Protein AF-A0A8I6REC0-F1 (afdb_monomer)

Solvent-accessible surface area (backbone atoms only — not comparable to full-atom values): 16200 Å² total; per-residue (Å²): 133,82,87,70,76,59,55,18,32,31,29,40,34,46,49,40,92,83,69,48,71,70,54,52,49,64,66,48,52,80,50,39,63,71,75,48,76,50,63,56,62,37,90,90,73,82,37,58,73,30,39,36,38,41,30,33,76,45,48,63,34,37,49,55,42,29,75,69,44,37,68,33,74,49,88,91,27,58,24,44,39,42,78,29,72,70,78,71,76,74,91,70,88,80,74,73,95,79,80,78,64,91,63,62,82,82,72,79,83,81,78,97,71,94,67,100,64,80,49,74,63,62,55,52,53,58,60,72,64,54,58,52,36,34,39,38,33,35,24,51,57,94,44,76,68,47,55,34,32,31,40,25,36,37,86,81,28,44,69,63,21,48,40,52,50,41,26,29,56,29,79,82,80,51,42,39,56,73,16,31,48,47,34,18,30,62,85,42,32,41,30,28,38,13,56,72,64,50,71,73,86,42,39,46,31,86,84,41,66,51,39,67,69,84,56,52,90,47,70,37,76,39,55,35,33,28,30,44,39,60,89,56,87,49,39,35,36,39,29,29,31,36,25,64,28,61,45,61,90,44,48,80,74,37,37,43,28,33,32,53,78,42,37,68,70,41,51,54,58,56,39,72,34,28,26,94,87,16,57,42,82,48,59,34,31,28,71,38,48,24,69,66,129

Radius of gyration: 24.37 Å; Cα contacts (8 Å, |Δi|>4): 607; chains: 1; bounding box: 53×69×55 Å

Organism: Cimex lectularius (NCBI:txid79782)

Sequence (293 aa):
MSNTSSKRTIYVGGLAEEVDEKVLKSAFLAFGEILDIQVPLDYQTEKHRGFAFIEFEFSEDAAAAIDNMNDSELFGRTIRVNLAKPQKIKEGSSRPVWSEDSWLQEHAGETLEVNEKASKEDVEEKQKNRNPEVYFDISVGAKRVGRVIILLRKDIAPKTAENFRALCTHEKGYGYQNSIFHRIIPEFMAQGGDFTNHDGTGGKSIYGNKFEDENFQLTHNQAGVLSMANSGKNTNGSQFFLCFGPATWLNGKHVVFGQVIRGLEVLKLIEAVGTKSGKPTEKVTIINCGELT

Foldseek 3Di:
DDDPVQQFKKKKAFADQPDDPVNVCVVLVVLAAWDDKAFDADPVPRTTPRMIMTGGPDSVSLVVCQVPQAQDDDPNTGMHMDRDGPDPPPPPPDDPPPPPDPPCVPPVPDDPDDDPDPDPVNVVVVVVPAFWKKKFFKDWANRGDGMWIKTFQCVQQVQVSVQQQCQQACPVVHHAAFWFQQFAAAQFKTKTQARPPNNPPHFFTPVGRWAFQRDQPDAQAFFFFKWFDAPWGRGGGRMIITTRTRDRVCGPTIRTTMGTPDDNVVVVVVNVQHDNVRGGVTIMGRNHMHIDD

Nearest PDB structures (foldseek):
  5yzg-assembly1_1  TM=6.973E-01  e=1.171E-40  Homo sapiens
  4zsd-assembly1_A  TM=9.996E-01  e=4.404E-27  Homo sapiens
  7th1-assembly1_X  TM=9.986E-01  e=6.956E-27  Homo sapiens
  7pcj-assembly2_D  TM=9.972E-01  e=4.090E-26  Homo sapiens
  2x83-assembly2_D  TM=9.961E-01  e=2.903E-26  Macaca fascicularis

Secondary structure (DSSP, 8-state):
----GGGSEEEEE---TT--HHHHHHHHTTTS-EEEEE--B-TTTSSB-SEEEEEESSHHHHHHHHHHHTT-EETTEE-EEEEPPP------S---S----TTTTSS--S---------HHHHHHHHHTSPPEEEEEEEETTEEEEEEEEEE-TTT-HHHHHHHHHHHHTTTS--STT-B--EEETTTEEEE-B-SSSSSS---BTTBS-B------S---STTEEEE--SSTT-B-S-EEEESS--GGGTTTS-EEEEEEE-HHHHHHHHHT--TTS--SS-EEEEEEEEE-

pLDDT: mean 83.19, std 20.41, range [30.66, 98.81]

Structure (mmCIF, N/CA/C/O backbone):
data_AF-A0A8I6REC0-F1
#
_entry.id   AF-A0A8I6REC0-F1
#
loop_
_atom_site.group_PDB
_atom_site.id
_atom_site.type_symbol
_atom_site.label_atom_id
_atom_site.label_alt_id
_atom_site.label_comp_id
_atom_site.label_asym_id
_atom_site.label_entity_id
_atom_site.label_seq_id
_atom_site.pdbx_PDB_ins_code
_atom_site.Cartn_x
_atom_site.Cartn_y
_atom_site.Cartn_z
_atom_site.occupancy
_atom_site.B_iso_or_equiv
_atom_site.auth_seq_id
_atom_site.auth_comp_id
_atom_site.auth_asym_id
_atom_site.auth_atom_id
_atom_site.pdbx_PDB_model_num
ATOM 1 N N . MET A 1 1 ? -20.357 -6.534 -12.725 1.00 34.84 1 MET A N 1
ATOM 2 C CA . MET A 1 1 ? -20.569 -7.794 -13.469 1.00 34.84 1 MET A CA 1
ATOM 3 C C . MET A 1 1 ? -20.351 -8.929 -12.491 1.00 34.84 1 MET A C 1
ATOM 5 O O . MET A 1 1 ? -19.353 -8.928 -11.785 1.00 34.84 1 MET A O 1
ATOM 9 N N . SER A 1 2 ? -21.374 -9.759 -12.337 1.00 31.53 2 SER A N 1
ATOM 10 C CA . SER A 1 2 ? -21.561 -10.750 -11.277 1.00 31.53 2 SER A CA 1
ATOM 11 C C . SER A 1 2 ? -20.395 -11.727 -11.142 1.00 31.53 2 SER A C 1
ATOM 13 O O . SER A 1 2 ? -19.976 -12.339 -12.118 1.00 31.53 2 SER A O 1
ATOM 15 N N . ASN A 1 3 ? -19.941 -11.903 -9.903 1.00 42.88 3 ASN A N 1
ATOM 16 C CA . ASN A 1 3 ? -18.991 -12.917 -9.469 1.00 42.88 3 ASN A CA 1
ATOM 17 C C . ASN A 1 3 ? -19.587 -14.325 -9.689 1.00 42.88 3 ASN A C 1
ATOM 19 O O . ASN A 1 3 ? -20.283 -14.862 -8.830 1.00 42.88 3 ASN A O 1
ATOM 23 N N . THR A 1 4 ? -19.367 -14.904 -10.871 1.00 44.38 4 THR A N 1
ATOM 24 C CA . THR A 1 4 ? -19.798 -16.263 -11.253 1.00 44.38 4 THR A CA 1
ATOM 25 C C . THR A 1 4 ? -18.851 -17.360 -10.750 1.00 44.38 4 THR A C 1
ATOM 27 O O . THR A 1 4 ? -19.028 -18.525 -11.099 1.00 44.38 4 THR A O 1
ATOM 30 N N . SER A 1 5 ? -17.863 -17.017 -9.914 1.00 52.59 5 SER A N 1
ATOM 31 C CA . SER A 1 5 ? -16.804 -17.935 -9.470 1.00 52.59 5 SER A CA 1
ATOM 32 C C . SER A 1 5 ? -17.276 -19.032 -8.504 1.00 52.59 5 SER A C 1
ATOM 34 O O . SER A 1 5 ? -16.537 -19.970 -8.248 1.00 52.59 5 SER A O 1
ATOM 36 N N . SER A 1 6 ? -18.502 -18.952 -7.974 1.00 55.00 6 SER A N 1
ATOM 37 C CA . SER A 1 6 ? -19.003 -19.894 -6.956 1.00 55.00 6 SER A CA 1
ATOM 38 C C . SER A 1 6 ? -19.696 -21.147 -7.514 1.00 55.00 6 SER A C 1
ATOM 40 O O . SER A 1 6 ? -20.172 -21.956 -6.726 1.00 55.00 6 SER A O 1
ATOM 42 N N . LYS A 1 7 ? -19.825 -21.296 -8.842 1.00 63.78 7 LYS A N 1
ATOM 43 C CA . LYS A 1 7 ? -20.551 -22.422 -9.477 1.00 63.78 7 LYS A CA 1
ATOM 44 C C . LYS A 1 7 ? -19.669 -23.377 -10.294 1.00 63.78 7 LYS A C 1
ATOM 46 O O . LYS A 1 7 ? -20.205 -24.270 -10.933 1.00 63.78 7 LYS A O 1
ATOM 51 N N . ARG A 1 8 ? -18.349 -23.167 -10.322 1.00 78.38 8 ARG A N 1
ATOM 52 C CA . ARG A 1 8 ? -17.411 -23.940 -11.166 1.00 78.38 8 ARG A CA 1
ATOM 53 C C . ARG A 1 8 ? -16.573 -24.955 -10.395 1.00 78.38 8 ARG A C 1
ATOM 55 O O . ARG A 1 8 ? -15.981 -25.844 -10.994 1.00 78.38 8 ARG A O 1
ATOM 62 N N . THR A 1 9 ? -16.530 -24.826 -9.073 1.00 83.38 9 THR A N 1
ATOM 63 C CA . THR A 1 9 ? -15.762 -25.717 -8.206 1.00 83.38 9 THR A CA 1
ATOM 64 C C . THR A 1 9 ? -16.686 -26.745 -7.572 1.00 83.38 9 THR A C 1
ATOM 66 O O . THR A 1 9 ? -17.694 -26.393 -6.951 1.00 83.38 9 THR A O 1
ATOM 69 N N . ILE A 1 10 ? -16.319 -28.016 -7.686 1.00 87.25 10 ILE A N 1
ATOM 70 C CA . ILE A 1 10 ? -16.994 -29.126 -7.019 1.00 87.25 10 ILE A CA 1
ATOM 71 C C . ILE A 1 10 ? -16.156 -29.616 -5.836 1.00 87.25 10 ILE A C 1
ATOM 73 O O . ILE A 1 10 ? -14.927 -29.576 -5.846 1.00 87.25 10 ILE A O 1
ATOM 77 N N . TYR A 1 11 ? -16.843 -30.058 -4.793 1.00 86.69 11 TYR A N 1
ATOM 78 C CA . TYR A 1 11 ? -16.294 -30.766 -3.650 1.00 86.69 11 TYR A CA 1
ATOM 79 C C . TYR A 1 11 ? -16.571 -32.253 -3.832 1.00 86.69 11 TYR A C 1
ATOM 81 O O . TYR A 1 11 ? -17.730 -32.645 -3.970 1.00 86.69 11 TYR A O 1
ATOM 89 N N . VAL A 1 12 ? -15.520 -33.063 -3.785 1.00 86.19 12 VAL A N 1
ATOM 90 C CA . VAL A 1 12 ? -15.591 -34.522 -3.858 1.00 86.19 12 VAL A CA 1
ATOM 91 C C . VAL A 1 12 ? -15.141 -35.077 -2.512 1.00 86.19 12 VAL A C 1
ATOM 93 O O . VAL A 1 12 ? -13.973 -34.964 -2.151 1.00 86.19 12 VAL A O 1
ATOM 96 N N . GLY A 1 13 ? -16.061 -35.648 -1.742 1.00 84.56 13 GLY A N 1
ATOM 97 C CA . GLY A 1 13 ? -15.786 -36.304 -0.463 1.00 84.56 13 GLY A CA 1
ATOM 98 C C . GLY A 1 13 ? -15.943 -37.820 -0.547 1.00 84.56 13 GLY A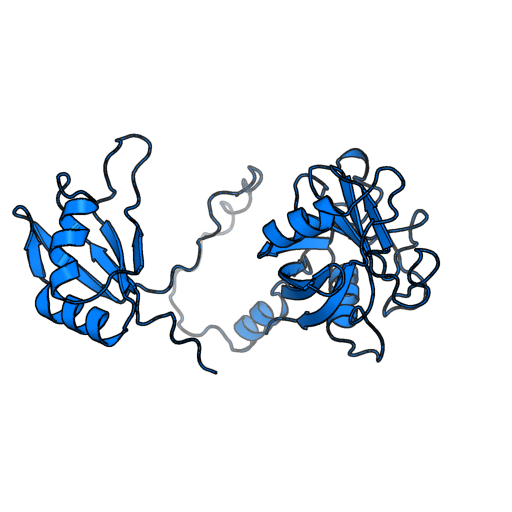 C 1
ATOM 99 O O . GLY A 1 13 ? -16.576 -38.335 -1.463 1.00 84.56 13 GLY A O 1
ATOM 100 N N . GLY A 1 14 ? -15.399 -38.541 0.433 1.00 81.94 14 GLY A N 1
ATOM 101 C CA . GLY A 1 14 ? -15.530 -40.003 0.507 1.00 81.94 14 GLY A CA 1
ATOM 102 C C . GLY A 1 14 ? -14.510 -40.762 -0.344 1.00 81.94 14 GLY A C 1
ATOM 103 O O . GLY A 1 14 ? -14.721 -41.932 -0.646 1.00 81.94 14 GLY A O 1
ATOM 104 N N . LEU A 1 15 ? -13.401 -40.114 -0.712 1.00 84.25 15 LEU A N 1
ATOM 105 C CA . LEU A 1 15 ? -12.335 -40.744 -1.488 1.00 84.25 15 LEU A CA 1
ATOM 106 C C . LEU A 1 15 ? -11.639 -41.840 -0.667 1.00 84.25 15 LEU A C 1
ATOM 108 O O . LEU A 1 15 ? -11.298 -41.638 0.505 1.00 84.25 15 LEU A O 1
ATOM 112 N N . ALA A 1 16 ? -11.434 -43.004 -1.283 1.00 79.75 16 ALA A N 1
ATOM 113 C CA . ALA A 1 16 ? -10.594 -44.064 -0.733 1.00 79.75 16 ALA A CA 1
ATOM 114 C C . ALA A 1 16 ? -9.130 -43.613 -0.684 1.00 79.75 16 ALA A C 1
ATOM 116 O O . ALA A 1 16 ? -8.718 -42.828 -1.524 1.00 79.75 16 ALA A O 1
ATOM 117 N N . GLU A 1 17 ? -8.356 -44.119 0.278 1.00 76.88 17 GLU A N 1
ATOM 118 C CA . GLU A 1 17 ? -6.957 -43.711 0.536 1.00 76.88 17 GLU A CA 1
ATOM 119 C C . GLU A 1 17 ? -5.987 -43.972 -0.630 1.00 76.88 17 GLU A C 1
ATOM 121 O O . GLU A 1 17 ? -4.855 -43.503 -0.605 1.00 76.88 17 GLU A O 1
ATOM 126 N N . GLU A 1 18 ? -6.420 -44.740 -1.626 1.00 77.94 18 GLU A N 1
ATOM 127 C CA . GLU A 1 18 ? -5.644 -45.119 -2.811 1.00 77.94 18 GLU A CA 1
ATOM 128 C C . GLU A 1 18 ? -5.864 -44.155 -3.992 1.00 77.94 18 GLU A C 1
ATOM 130 O O . GLU A 1 18 ? -5.344 -44.373 -5.087 1.00 77.94 18 GLU A O 1
ATOM 135 N N . VAL A 1 19 ? -6.673 -43.106 -3.809 1.00 80.25 19 VAL A N 1
ATOM 136 C CA . VAL A 1 19 ? -7.089 -42.217 -4.896 1.00 80.25 19 VAL A CA 1
ATOM 137 C C . VAL A 1 19 ? -6.146 -41.023 -5.015 1.00 80.25 19 VAL A C 1
ATOM 139 O O . VAL A 1 19 ? -6.245 -40.045 -4.277 1.00 80.25 19 VAL A O 1
ATOM 142 N N . ASP A 1 20 ? -5.284 -41.077 -6.026 1.00 80.44 20 ASP A N 1
ATOM 143 C CA . ASP A 1 20 ? -4.387 -39.979 -6.389 1.00 80.44 20 ASP A CA 1
ATOM 144 C C . ASP A 1 20 ? -5.042 -38.930 -7.305 1.00 80.44 20 ASP A C 1
ATOM 146 O O . ASP A 1 20 ? -6.024 -39.184 -8.011 1.00 80.44 20 ASP A O 1
ATOM 150 N N . GLU A 1 21 ? -4.405 -37.758 -7.401 1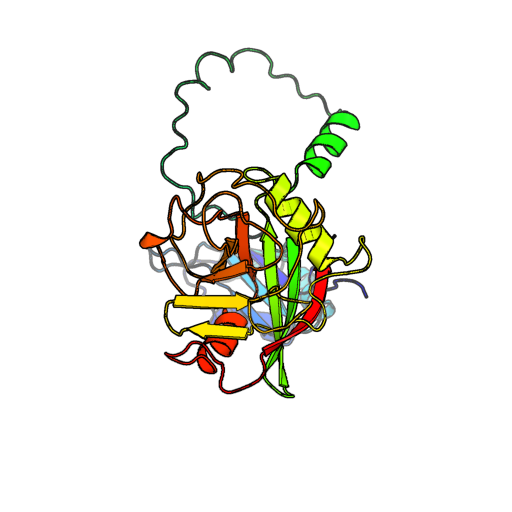.00 81.50 21 GLU A N 1
ATOM 151 C CA . GLU A 1 21 ? -4.772 -36.677 -8.330 1.00 81.50 21 GLU A CA 1
ATOM 152 C C . GLU A 1 21 ? -4.912 -37.171 -9.781 1.00 81.50 21 GLU A C 1
ATOM 154 O O . GLU A 1 21 ? -5.835 -36.784 -10.495 1.00 81.50 21 GLU A O 1
ATOM 159 N N . LYS A 1 22 ? -4.041 -38.090 -10.220 1.00 82.56 22 LYS A N 1
ATOM 160 C CA . LYS A 1 22 ? -4.078 -38.664 -11.578 1.00 82.56 22 LYS A CA 1
ATOM 161 C C . LYS A 1 22 ? -5.348 -39.475 -11.841 1.00 82.56 22 LYS A C 1
ATOM 163 O O . LYS A 1 22 ? -5.871 -39.465 -12.958 1.00 82.56 22 LYS A O 1
ATOM 168 N N . VAL A 1 23 ? -5.836 -40.173 -10.818 1.00 83.62 23 VAL A N 1
ATOM 169 C CA . VAL A 1 23 ? -7.053 -40.989 -10.887 1.00 83.62 23 VAL A CA 1
ATOM 170 C C . VAL A 1 23 ? -8.273 -40.077 -10.941 1.00 83.62 23 VAL A C 1
ATOM 172 O O . VAL A 1 23 ? -9.122 -40.253 -11.813 1.00 83.62 23 VAL A O 1
ATOM 175 N N . LEU A 1 24 ? -8.309 -39.046 -10.088 1.00 84.06 24 LEU A N 1
ATOM 176 C CA . LEU A 1 24 ? -9.352 -38.017 -10.120 1.00 84.06 24 LEU A CA 1
ATOM 177 C C . LEU A 1 24 ? -9.387 -37.313 -11.475 1.00 84.06 24 LEU A C 1
ATOM 179 O O . LEU A 1 24 ? -10.443 -37.213 -12.092 1.00 84.06 24 LEU A O 1
ATOM 183 N N . LYS A 1 25 ? -8.229 -36.911 -11.997 1.00 83.56 25 LYS A N 1
ATOM 184 C CA . LYS A 1 25 ? -8.140 -36.291 -13.317 1.00 83.56 25 LYS A CA 1
ATOM 185 C C . LYS A 1 25 ? -8.734 -37.189 -14.399 1.00 83.56 25 LYS A C 1
ATOM 187 O O . LYS A 1 25 ? -9.505 -36.713 -15.217 1.00 83.56 25 LYS A O 1
ATOM 192 N N . SER A 1 26 ? -8.429 -38.484 -14.378 1.00 83.25 26 SER A N 1
ATOM 193 C CA . SER A 1 26 ? -8.939 -39.431 -15.377 1.00 83.25 26 SER A CA 1
ATOM 194 C C . SER A 1 26 ? -10.452 -39.655 -15.266 1.00 83.25 26 SER A C 1
ATOM 196 O O . SER A 1 26 ? -11.124 -39.769 -16.286 1.00 83.25 26 SER A O 1
ATOM 198 N N . ALA A 1 27 ? -10.994 -39.685 -14.046 1.00 83.12 27 ALA A N 1
ATOM 199 C CA . ALA A 1 27 ? -12.426 -39.866 -13.811 1.00 83.12 27 ALA A CA 1
ATOM 200 C C . ALA A 1 27 ? -13.249 -38.627 -14.200 1.00 83.12 27 ALA A C 1
ATOM 202 O O . ALA A 1 27 ? -14.325 -38.755 -14.779 1.00 83.12 27 ALA A O 1
ATOM 203 N N . PHE A 1 28 ? -12.742 -37.427 -13.904 1.00 83.88 28 PHE A N 1
ATOM 204 C CA . PHE A 1 28 ? -13.484 -36.179 -14.094 1.00 83.88 28 PHE A CA 1
ATOM 205 C C . PHE A 1 28 ? -13.275 -35.530 -15.471 1.00 83.88 28 PHE A C 1
ATOM 207 O O . PHE A 1 28 ? -14.131 -34.767 -15.911 1.00 83.88 28 PHE A O 1
ATOM 214 N N . LEU A 1 29 ? -12.212 -35.894 -16.198 1.00 82.56 29 LEU A N 1
ATOM 215 C CA . LEU A 1 29 ? -11.964 -35.419 -17.567 1.00 82.56 29 LEU A CA 1
ATOM 216 C C . LEU A 1 29 ? -13.009 -35.924 -18.576 1.00 82.56 29 LEU A C 1
ATOM 218 O O . LEU A 1 29 ? -13.167 -35.335 -19.639 1.00 82.56 29 LEU A O 1
ATOM 222 N N . ALA A 1 30 ? -13.764 -36.975 -18.240 1.00 81.62 30 ALA A N 1
ATOM 223 C CA . ALA A 1 30 ? -14.887 -37.439 -19.054 1.00 81.62 30 ALA A CA 1
ATOM 224 C C . ALA A 1 30 ? -16.066 -36.446 -19.097 1.00 81.62 30 ALA A C 1
ATOM 226 O O . ALA A 1 30 ? -16.878 -36.518 -20.018 1.00 81.62 30 ALA A O 1
ATOM 227 N N . PHE A 1 31 ? -16.167 -35.539 -18.118 1.00 81.81 31 PHE A N 1
ATOM 228 C CA . PHE A 1 31 ? -17.289 -34.604 -17.980 1.00 81.81 31 PHE A CA 1
ATOM 229 C C . PHE A 1 31 ? -16.952 -33.175 -18.415 1.00 81.81 31 PHE A C 1
ATOM 231 O O . PHE A 1 31 ? -17.869 -32.425 -18.731 1.00 81.81 31 PHE A O 1
ATOM 238 N N . GLY A 1 32 ? -15.670 -32.798 -18.446 1.00 81.88 32 GLY A N 1
ATOM 239 C CA . GLY A 1 32 ? -15.242 -31.466 -18.869 1.00 81.88 32 GLY A CA 1
ATOM 240 C C . GLY A 1 32 ? -13.751 -31.207 -18.673 1.00 81.88 32 GLY A C 1
ATOM 241 O O . GLY A 1 32 ? -13.030 -32.008 -18.068 1.00 81.88 32 GLY A O 1
ATOM 242 N N . GLU A 1 33 ? -13.285 -30.066 -19.181 1.00 79.94 33 GLU A N 1
ATOM 243 C CA . GLU A 1 33 ? -11.903 -29.622 -18.994 1.00 79.94 33 GLU A CA 1
ATOM 244 C C . GLU A 1 33 ? -11.686 -29.086 -17.571 1.00 79.94 33 GLU A C 1
ATOM 246 O O . GLU A 1 33 ? -12.402 -28.210 -17.074 1.00 79.94 33 GLU A O 1
ATOM 251 N N . ILE A 1 34 ? -10.676 -29.644 -16.902 1.00 85.12 34 ILE A N 1
ATOM 252 C CA . ILE A 1 34 ? -10.331 -29.334 -15.513 1.00 85.12 34 ILE A CA 1
ATOM 253 C C . ILE A 1 34 ? -9.226 -28.273 -15.499 1.00 85.12 34 ILE A C 1
ATOM 255 O O . ILE A 1 34 ? -8.155 -28.492 -16.068 1.00 85.12 34 ILE A O 1
ATOM 259 N N . LEU A 1 35 ? -9.470 -27.159 -14.807 1.00 82.69 35 LEU A N 1
ATOM 260 C CA . LEU A 1 35 ? -8.506 -26.075 -14.603 1.00 82.69 35 LEU A CA 1
ATOM 261 C C . LEU A 1 35 ? -7.529 -26.381 -13.464 1.00 82.69 35 LEU A C 1
ATOM 263 O O . LEU A 1 35 ? -6.324 -26.206 -13.630 1.00 82.69 35 LEU A O 1
ATOM 267 N N . ASP A 1 36 ? -8.049 -26.829 -12.319 1.00 77.69 36 ASP A N 1
ATOM 268 C CA . ASP A 1 36 ? -7.258 -27.085 -11.111 1.00 77.69 36 ASP A CA 1
ATOM 269 C C . ASP A 1 36 ? -7.842 -28.246 -10.291 1.00 77.69 36 ASP A C 1
ATOM 271 O O . ASP A 1 36 ? -9.061 -28.448 -10.243 1.00 77.69 36 ASP A O 1
ATOM 275 N N . ILE A 1 37 ? -6.968 -29.013 -9.635 1.00 81.38 37 ILE A N 1
ATOM 276 C CA . ILE A 1 37 ? -7.340 -30.089 -8.708 1.00 81.38 37 ILE A CA 1
ATOM 277 C C . ILE A 1 37 ? -6.577 -29.874 -7.406 1.00 81.38 37 ILE A C 1
ATOM 279 O O . ILE A 1 37 ? -5.353 -29.961 -7.358 1.00 81.38 37 ILE A O 1
ATOM 283 N N . GLN A 1 38 ? -7.310 -29.660 -6.318 1.00 79.69 38 GLN A N 1
ATOM 284 C CA . GLN A 1 38 ? -6.737 -29.501 -4.987 1.00 79.69 38 GLN A CA 1
ATOM 285 C C . GLN A 1 38 ? -7.090 -30.701 -4.125 1.00 79.69 38 GLN A C 1
ATOM 287 O O . GLN A 1 38 ? -8.247 -30.908 -3.755 1.00 79.69 38 GLN A O 1
ATOM 292 N N . VAL A 1 39 ? -6.069 -31.467 -3.748 1.00 82.88 39 VAL A N 1
ATOM 293 C CA . VAL A 1 39 ? -6.193 -32.588 -2.816 1.00 82.88 39 VAL A CA 1
ATOM 294 C C . VAL A 1 39 ? -5.443 -32.229 -1.533 1.00 82.88 39 VAL A C 1
ATOM 296 O O . VAL A 1 39 ? -4.217 -32.313 -1.499 1.00 82.88 39 VAL A O 1
ATOM 299 N N . PRO A 1 40 ? -6.132 -31.790 -0.462 1.00 76.06 40 PRO A N 1
ATOM 300 C CA . PRO A 1 40 ? -5.467 -31.506 0.802 1.00 76.06 40 PRO A CA 1
ATOM 301 C C . PRO A 1 40 ? -4.849 -32.776 1.398 1.00 76.06 40 PRO A C 1
ATOM 303 O O . PRO A 1 40 ? -5.557 -33.694 1.824 1.00 76.06 40 PRO A O 1
ATOM 306 N N . LEU A 1 41 ? -3.519 -32.798 1.435 1.00 75.50 41 LEU A N 1
ATOM 307 C CA . LEU A 1 41 ? -2.713 -33.840 2.063 1.00 75.50 41 LEU A CA 1
ATOM 308 C C . LEU A 1 41 ? -2.541 -33.540 3.555 1.00 75.50 41 LEU A C 1
ATOM 310 O O . LEU A 1 41 ? -2.410 -32.383 3.963 1.00 75.50 41 LEU A O 1
ATOM 314 N N . ASP A 1 42 ? -2.558 -34.582 4.375 1.00 72.88 42 ASP A N 1
ATOM 315 C CA . ASP A 1 42 ? -2.155 -34.497 5.771 1.00 72.88 42 ASP A CA 1
ATOM 316 C C . ASP A 1 42 ? -0.636 -34.695 5.878 1.00 72.88 42 ASP A C 1
ATOM 318 O O . ASP A 1 42 ? -0.088 -35.722 5.479 1.00 72.88 42 ASP A O 1
ATOM 322 N N . TYR A 1 43 ? 0.051 -33.687 6.416 1.00 57.41 43 TYR A N 1
ATOM 323 C CA . TYR A 1 43 ? 1.512 -33.628 6.494 1.00 57.41 43 TYR A CA 1
ATOM 324 C C . TYR A 1 43 ? 2.113 -34.698 7.422 1.00 57.41 43 TYR A C 1
ATOM 326 O O . TYR A 1 43 ? 3.297 -34.997 7.323 1.00 57.41 43 TYR A O 1
ATOM 334 N N . GLN A 1 44 ? 1.319 -35.291 8.320 1.00 69.88 44 GLN A N 1
ATOM 335 C CA . GLN A 1 44 ? 1.804 -36.341 9.225 1.00 69.88 44 GLN A CA 1
ATOM 336 C C . GLN A 1 44 ? 1.694 -37.750 8.641 1.00 69.88 44 GLN A C 1
ATOM 338 O O . GLN A 1 44 ? 2.460 -38.630 9.026 1.00 69.88 44 GLN A O 1
ATOM 343 N N . THR A 1 45 ? 0.738 -37.975 7.740 1.00 68.25 45 THR A N 1
ATOM 344 C CA . THR A 1 45 ? 0.428 -39.313 7.221 1.00 68.25 45 THR A CA 1
ATOM 345 C C . THR A 1 45 ? 0.756 -39.476 5.737 1.00 68.25 45 THR A C 1
ATOM 347 O O . THR A 1 45 ? 0.605 -40.581 5.227 1.00 68.25 45 THR A O 1
ATOM 350 N N . GLU A 1 46 ? 1.189 -38.402 5.055 1.00 61.16 46 GLU A N 1
ATOM 351 C CA . GLU A 1 46 ? 1.409 -38.313 3.594 1.00 61.16 46 GLU A CA 1
ATOM 352 C C . GLU A 1 46 ? 0.196 -38.754 2.752 1.00 61.16 46 GLU A C 1
ATOM 354 O O . GLU A 1 46 ? 0.290 -38.949 1.542 1.00 61.16 46 GLU A O 1
ATOM 359 N N . LYS A 1 47 ? -0.978 -38.870 3.380 1.00 70.12 47 LYS A N 1
ATOM 360 C CA . LYS A 1 47 ? -2.225 -39.314 2.761 1.00 70.12 47 LYS A CA 1
ATOM 361 C C . LYS A 1 47 ? -3.183 -38.145 2.584 1.00 70.12 47 LYS A C 1
ATOM 363 O O . LYS A 1 47 ? -3.178 -37.177 3.348 1.00 70.12 47 LYS A O 1
ATOM 368 N N . HIS A 1 48 ? -4.045 -38.231 1.578 1.00 76.38 48 HIS A N 1
ATOM 369 C CA . HIS A 1 48 ? -5.096 -37.240 1.376 1.00 76.38 48 HIS A CA 1
ATOM 370 C C . HIS A 1 48 ? -6.191 -37.375 2.442 1.00 76.38 48 HIS A C 1
ATOM 372 O O . HIS A 1 48 ? -6.536 -38.468 2.888 1.00 76.38 48 HIS A O 1
ATOM 378 N N . ARG A 1 49 ? -6.810 -36.256 2.831 1.00 68.69 49 ARG A N 1
ATOM 379 C CA . ARG A 1 49 ? -7.830 -36.207 3.901 1.00 68.69 49 ARG A CA 1
ATOM 380 C C . ARG A 1 49 ? -9.197 -36.804 3.513 1.00 68.69 49 ARG A C 1
ATOM 382 O O . ARG A 1 49 ? -10.209 -36.479 4.128 1.00 68.69 49 ARG A O 1
ATOM 389 N N . GLY A 1 50 ? -9.244 -37.649 2.482 1.00 78.69 50 GLY A N 1
ATOM 390 C CA . GLY A 1 50 ? -10.474 -38.271 1.969 1.00 78.69 50 GLY A CA 1
ATOM 391 C C . GLY A 1 50 ? -11.412 -37.329 1.200 1.00 78.69 50 GLY A C 1
ATOM 392 O O . GLY A 1 50 ? -12.573 -37.678 0.974 1.00 78.69 50 GLY A O 1
ATOM 393 N N . PHE A 1 51 ? -10.942 -36.142 0.806 1.00 84.06 51 PHE A N 1
ATOM 394 C CA . PHE A 1 51 ? -11.691 -35.214 -0.039 1.00 84.06 51 PHE A CA 1
ATOM 395 C C . PHE A 1 51 ? -10.777 -34.425 -0.980 1.00 84.06 51 PHE A C 1
ATOM 397 O O . PHE A 1 51 ? -9.591 -34.247 -0.699 1.00 84.06 51 PHE A O 1
ATOM 404 N N . ALA A 1 52 ? -11.354 -33.931 -2.069 1.00 85.44 52 ALA A N 1
ATOM 405 C CA . ALA A 1 52 ? -10.701 -33.111 -3.076 1.00 85.44 52 ALA A CA 1
ATOM 406 C C . ALA A 1 52 ? -11.634 -31.989 -3.552 1.00 85.44 52 ALA A C 1
ATOM 408 O O . ALA A 1 52 ? -12.860 -32.079 -3.432 1.00 85.44 52 ALA A O 1
ATOM 409 N N . PHE A 1 53 ? -11.042 -30.940 -4.109 1.00 87.69 53 PHE A N 1
ATOM 410 C CA . PHE A 1 53 ? -11.741 -29.887 -4.833 1.00 87.69 53 PHE A CA 1
ATOM 411 C C . PHE A 1 53 ? -11.292 -29.906 -6.287 1.00 87.69 53 PHE A C 1
ATOM 413 O O . PHE A 1 53 ? -10.100 -30.019 -6.560 1.00 87.69 53 PHE A O 1
ATOM 420 N N . ILE A 1 54 ? -12.245 -29.803 -7.205 1.00 86.38 54 ILE A N 1
ATOM 421 C CA . ILE A 1 54 ? -11.979 -29.805 -8.644 1.00 86.38 54 ILE A CA 1
ATOM 422 C C . ILE A 1 54 ? -12.627 -28.559 -9.233 1.00 86.38 54 ILE A C 1
ATOM 424 O O . ILE A 1 54 ? -13.809 -28.304 -8.991 1.00 86.38 54 ILE A O 1
ATOM 428 N N . GLU A 1 55 ? -11.853 -27.774 -9.974 1.00 84.69 55 GLU A N 1
ATOM 429 C CA . GLU A 1 55 ? -12.322 -26.585 -10.680 1.00 84.69 55 GLU A CA 1
ATOM 430 C C . GLU A 1 55 ? -12.442 -26.876 -12.177 1.00 84.69 55 GLU A C 1
ATOM 432 O O . GLU A 1 55 ? -11.462 -27.241 -12.825 1.00 84.69 55 GLU A O 1
ATOM 437 N N . PHE A 1 56 ? -13.646 -26.704 -12.721 1.00 85.19 56 PHE A N 1
ATOM 438 C CA . PHE A 1 56 ? -13.914 -26.828 -14.153 1.00 85.19 56 PHE A CA 1
ATOM 439 C C . PHE A 1 56 ? -13.848 -25.476 -14.857 1.00 85.19 56 PHE A C 1
ATOM 441 O O . PHE A 1 56 ? -14.126 -24.429 -14.262 1.00 85.19 56 PHE A O 1
ATOM 448 N N . GLU A 1 57 ? -13.548 -25.503 -16.154 1.00 80.25 57 GLU A N 1
ATOM 449 C CA . GLU A 1 57 ? -13.625 -24.307 -16.996 1.00 80.25 57 GLU A CA 1
ATOM 450 C C . GLU A 1 57 ? -15.063 -23.765 -17.074 1.00 80.25 57 GLU A C 1
ATOM 452 O O . GLU A 1 57 ? -15.308 -22.566 -16.864 1.00 80.25 57 GLU A O 1
ATOM 457 N N . PHE A 1 58 ? -16.029 -24.664 -17.282 1.00 79.62 58 PHE A N 1
ATOM 458 C CA . PHE A 1 58 ? -17.445 -24.338 -17.412 1.00 79.62 58 PHE A CA 1
ATOM 459 C C . PHE A 1 58 ? -18.258 -24.789 -16.193 1.00 79.62 58 PHE A C 1
ATOM 461 O O . PHE A 1 58 ? -18.028 -25.831 -15.587 1.00 79.62 58 PHE A O 1
ATOM 468 N N . SER A 1 59 ? -19.263 -23.990 -15.821 1.00 78.88 59 SER A N 1
ATOM 469 C CA . SER A 1 59 ? -20.179 -24.336 -14.722 1.00 78.88 59 SER A CA 1
ATOM 470 C C . SER A 1 59 ? -21.207 -25.411 -15.092 1.00 78.88 59 SER A C 1
ATOM 472 O O . SER A 1 59 ? -21.845 -25.957 -14.198 1.00 78.88 59 SER A O 1
ATOM 474 N N . GLU A 1 60 ? -21.407 -25.673 -16.385 1.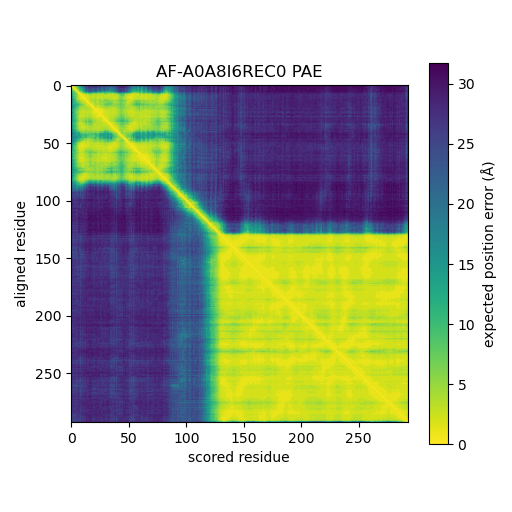00 82.25 60 GLU A N 1
ATOM 475 C CA . GLU A 1 60 ? -22.303 -26.730 -16.876 1.00 82.25 60 GLU A CA 1
ATOM 476 C C . GLU A 1 60 ? -21.670 -28.109 -16.655 1.00 82.25 60 GLU A C 1
ATOM 478 O O . GLU A 1 60 ? -22.306 -28.986 -16.073 1.00 82.25 60 GLU A O 1
ATOM 483 N N . ASP A 1 61 ? -20.382 -28.244 -16.977 1.00 85.44 61 ASP A N 1
ATOM 484 C CA . ASP A 1 61 ? -19.581 -29.451 -16.741 1.00 85.44 61 ASP A CA 1
ATOM 485 C C . ASP A 1 61 ? -19.531 -29.817 -15.254 1.00 85.44 61 ASP A C 1
ATOM 487 O O . ASP A 1 61 ? -19.706 -30.975 -14.875 1.00 85.44 61 ASP A O 1
ATOM 491 N N . ALA A 1 62 ? -19.383 -28.810 -14.385 1.00 83.00 62 ALA A N 1
ATOM 492 C CA . ALA A 1 62 ? -19.422 -28.996 -12.937 1.00 83.00 62 ALA A CA 1
ATOM 493 C C . ALA A 1 62 ? -20.767 -29.575 -12.454 1.00 83.00 62 ALA A C 1
ATOM 495 O O . ALA A 1 62 ? -20.783 -30.425 -11.564 1.00 83.00 62 ALA A O 1
ATOM 496 N N . ALA A 1 63 ? -21.893 -29.143 -13.036 1.00 83.88 63 ALA A N 1
ATOM 497 C CA . ALA A 1 63 ? -23.217 -29.668 -12.700 1.00 83.88 63 ALA A CA 1
ATOM 498 C C . ALA A 1 63 ? -23.412 -31.098 -13.228 1.00 83.88 63 ALA A C 1
ATOM 500 O O . ALA A 1 63 ? -23.858 -31.968 -12.483 1.00 83.88 63 ALA A O 1
ATOM 501 N N . ALA A 1 64 ? -22.989 -31.367 -14.466 1.00 84.56 64 ALA A N 1
ATOM 502 C CA . ALA A 1 64 ? -23.033 -32.707 -15.049 1.00 84.56 64 ALA A CA 1
ATOM 503 C C . ALA A 1 64 ? -22.168 -33.709 -14.266 1.00 84.56 64 ALA A C 1
ATOM 505 O O . ALA A 1 64 ? -22.570 -34.859 -14.077 1.00 84.56 64 ALA A O 1
ATOM 506 N N . ALA A 1 65 ? -21.006 -33.274 -13.768 1.00 85.56 65 ALA A N 1
ATOM 507 C CA . ALA A 1 65 ? -20.156 -34.083 -12.904 1.00 85.56 65 ALA A CA 1
ATOM 508 C C . ALA A 1 65 ? -20.838 -34.397 -11.562 1.00 85.56 65 ALA A C 1
ATOM 510 O O . ALA A 1 65 ? -20.731 -35.520 -11.081 1.00 85.56 65 ALA A O 1
ATOM 511 N N . ILE A 1 66 ? -21.568 -33.447 -10.965 1.00 86.81 66 ILE A N 1
ATOM 512 C CA . ILE A 1 66 ? -22.320 -33.685 -9.721 1.00 86.81 66 ILE A CA 1
ATOM 513 C C . ILE A 1 66 ? -23.417 -34.725 -9.943 1.00 86.81 66 ILE A C 1
ATOM 515 O O . ILE A 1 66 ? -23.474 -35.703 -9.202 1.00 86.81 66 ILE A O 1
ATOM 519 N N . ASP A 1 67 ? -24.248 -34.545 -10.968 1.00 83.75 67 ASP A N 1
ATOM 520 C CA . ASP A 1 67 ? -25.422 -35.396 -11.183 1.00 83.75 67 ASP A CA 1
ATOM 521 C C . ASP A 1 67 ? -25.044 -36.844 -11.535 1.00 83.75 67 ASP A C 1
ATOM 523 O O . ASP A 1 67 ? -25.754 -37.773 -11.155 1.00 83.75 67 ASP A O 1
ATOM 527 N N . ASN A 1 68 ? -23.919 -37.050 -12.230 1.00 83.56 68 ASN A N 1
ATOM 528 C CA . ASN A 1 68 ? -23.478 -38.386 -12.645 1.00 83.56 68 ASN A CA 1
ATOM 529 C C . ASN A 1 68 ? -22.542 -39.077 -11.643 1.00 83.56 68 ASN A C 1
ATOM 531 O O . ASN A 1 68 ? -22.519 -40.306 -11.594 1.00 83.56 68 ASN A O 1
ATOM 535 N N . MET A 1 69 ? -21.745 -38.322 -10.875 1.00 83.56 69 MET A N 1
ATOM 536 C CA . MET A 1 69 ? -20.734 -38.901 -9.976 1.00 83.56 69 MET A CA 1
ATOM 537 C C . MET A 1 69 ? -21.143 -38.896 -8.505 1.00 83.56 69 MET A C 1
ATOM 539 O O . MET A 1 69 ? -20.525 -39.616 -7.715 1.00 83.56 69 MET A O 1
ATOM 543 N N . ASN A 1 70 ? -22.147 -38.115 -8.101 1.00 84.81 70 ASN A N 1
ATOM 544 C CA . ASN A 1 70 ? -22.643 -38.179 -6.732 1.00 84.81 70 ASN A CA 1
ATOM 545 C C . ASN A 1 70 ? -23.253 -39.565 -6.451 1.00 84.81 70 ASN A C 1
ATOM 547 O O . ASN A 1 70 ? -24.090 -40.043 -7.208 1.00 84.81 70 ASN A O 1
ATOM 551 N N . ASP A 1 71 ? -22.805 -40.203 -5.368 1.00 81.44 71 ASP A N 1
ATOM 552 C CA . ASP A 1 71 ? -23.149 -41.574 -4.964 1.00 81.44 71 ASP A CA 1
ATOM 553 C C . ASP A 1 71 ? -22.611 -42.685 -5.891 1.00 81.44 71 ASP A C 1
ATOM 555 O O . ASP A 1 71 ? -22.993 -43.848 -5.762 1.00 81.44 71 ASP A O 1
ATOM 559 N N . SER A 1 72 ? -21.661 -42.360 -6.777 1.00 81.25 72 SER A N 1
ATOM 560 C CA . SER A 1 72 ? -20.910 -43.372 -7.530 1.00 81.25 72 SER A CA 1
ATOM 561 C C . SER A 1 72 ? -19.895 -44.108 -6.645 1.00 81.25 72 SER A C 1
ATOM 563 O O . SER A 1 72 ? -19.421 -43.585 -5.631 1.00 81.25 72 SER A O 1
ATOM 565 N N . GLU A 1 73 ? -19.547 -45.339 -7.020 1.00 78.88 73 GLU A N 1
ATOM 566 C CA . GLU A 1 73 ? -18.541 -46.135 -6.316 1.00 78.88 73 GLU A CA 1
ATOM 567 C C . GLU A 1 73 ? -17.162 -45.962 -6.954 1.00 78.88 73 GLU A C 1
ATOM 569 O O . GLU A 1 73 ? -16.944 -46.305 -8.116 1.00 78.88 73 GLU A O 1
ATOM 574 N N . LEU A 1 74 ? -16.207 -45.474 -6.163 1.00 77.81 74 LEU A N 1
ATOM 575 C CA . LEU A 1 74 ? -14.812 -45.342 -6.563 1.00 77.81 74 LEU A CA 1
ATOM 576 C C . LEU A 1 74 ? -13.949 -46.102 -5.547 1.00 77.81 74 LEU A C 1
ATOM 578 O O . LEU A 1 74 ? -13.919 -45.759 -4.365 1.00 77.81 74 LEU A O 1
ATOM 582 N N . PHE A 1 75 ? -13.281 -47.171 -5.995 1.00 70.12 75 PHE A N 1
ATOM 583 C CA . PHE A 1 75 ? -12.462 -48.056 -5.146 1.00 70.12 75 PHE A CA 1
ATOM 584 C C . PHE A 1 75 ? -13.217 -48.610 -3.919 1.00 70.12 75 PHE A C 1
ATOM 586 O O . PHE A 1 75 ? -12.705 -48.634 -2.801 1.00 70.12 75 PHE A O 1
ATOM 593 N N . GLY A 1 76 ? -14.469 -49.041 -4.117 1.00 70.19 76 GLY A N 1
ATOM 594 C CA . GLY A 1 76 ? -15.283 -49.677 -3.072 1.00 70.19 76 GLY A CA 1
ATOM 595 C C . GLY A 1 76 ? -15.814 -48.725 -1.993 1.00 70.19 76 GLY A C 1
ATOM 596 O O . GLY A 1 76 ? -16.351 -49.187 -0.986 1.00 70.19 76 GLY A O 1
ATOM 597 N N . ARG A 1 77 ? -15.680 -47.404 -2.181 1.00 77.19 77 ARG A N 1
ATOM 59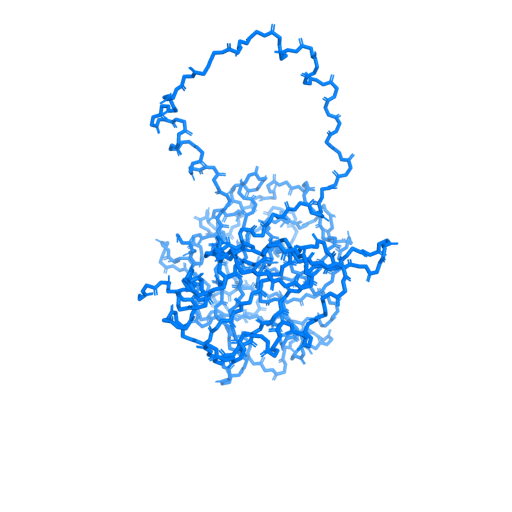8 C CA . ARG A 1 77 ? -16.334 -46.380 -1.357 1.00 77.19 77 ARG A CA 1
ATOM 599 C C . ARG A 1 77 ? -17.240 -45.509 -2.221 1.00 77.19 77 ARG A C 1
ATOM 601 O O . ARG A 1 77 ? -16.875 -45.125 -3.329 1.00 77.19 77 ARG A O 1
ATOM 608 N N . THR A 1 78 ? -18.416 -45.183 -1.696 1.00 80.38 78 THR A N 1
ATOM 609 C CA . THR A 1 78 ? -19.337 -44.227 -2.320 1.00 80.38 78 THR A CA 1
ATOM 610 C C . THR A 1 78 ? -18.784 -42.815 -2.168 1.00 80.38 78 THR A C 1
ATOM 612 O O . THR A 1 78 ? -18.563 -42.360 -1.037 1.00 80.38 78 THR A O 1
ATOM 615 N N . ILE A 1 79 ? -18.581 -42.115 -3.280 1.00 86.00 79 ILE A N 1
ATOM 616 C CA . ILE A 1 79 ? -18.135 -40.721 -3.266 1.00 86.00 79 ILE A CA 1
ATOM 617 C C . ILE A 1 79 ? -19.334 -39.772 -3.218 1.00 86.00 79 ILE A C 1
ATOM 619 O O . ILE A 1 79 ? -20.402 -40.051 -3.756 1.00 86.00 79 ILE A O 1
ATOM 623 N N . ARG A 1 80 ? -19.155 -38.621 -2.573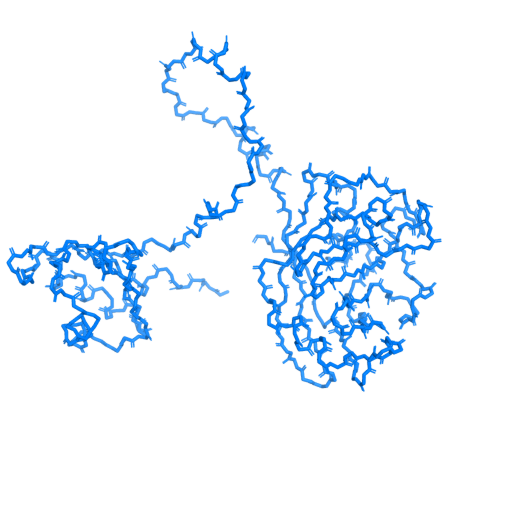 1.00 83.50 80 ARG A N 1
ATOM 624 C CA . ARG A 1 80 ? -20.156 -37.551 -2.507 1.00 83.50 80 ARG A CA 1
ATOM 625 C C . ARG A 1 80 ? -19.651 -36.339 -3.251 1.00 83.50 80 ARG A C 1
ATOM 627 O O . ARG A 1 80 ? -18.646 -35.756 -2.844 1.00 83.50 80 ARG A O 1
ATOM 634 N N . VAL A 1 81 ? -20.369 -35.936 -4.290 1.00 86.25 81 VAL A N 1
ATOM 635 C CA . VAL A 1 81 ? -20.007 -34.783 -5.112 1.00 86.25 81 VAL A CA 1
ATOM 636 C C . VAL A 1 81 ? -21.032 -33.684 -4.880 1.00 86.25 81 VAL A C 1
ATOM 638 O O . VAL A 1 81 ? -22.229 -33.895 -5.022 1.00 86.25 81 VAL A O 1
ATOM 641 N N . ASN A 1 82 ? -20.574 -32.508 -4.464 1.00 83.81 82 ASN A N 1
ATOM 642 C CA . ASN A 1 82 ? -21.425 -31.346 -4.218 1.00 83.81 82 ASN A CA 1
ATOM 643 C C . ASN A 1 82 ? -20.788 -30.091 -4.804 1.00 83.81 82 ASN A C 1
ATOM 645 O O . ASN A 1 82 ? -19.579 -30.041 -5.007 1.00 83.81 82 ASN A O 1
ATOM 649 N N . LEU A 1 83 ? -21.572 -29.031 -4.999 1.00 82.06 83 LEU A N 1
ATOM 650 C CA . LEU A 1 83 ? -20.997 -27.712 -5.267 1.00 82.06 83 LEU A CA 1
ATOM 651 C C . LEU A 1 83 ? -20.118 -27.296 -4.084 1.00 82.06 83 LEU A C 1
ATOM 653 O O . LEU A 1 83 ? -20.571 -27.269 -2.931 1.00 82.06 83 LEU A O 1
ATOM 657 N N . ALA A 1 84 ? -18.857 -26.964 -4.360 1.00 73.25 84 ALA A N 1
ATOM 658 C CA . ALA A 1 84 ? -17.973 -26.456 -3.331 1.00 73.25 84 ALA A CA 1
ATOM 659 C C . ALA A 1 84 ? -18.492 -25.086 -2.890 1.00 73.25 84 ALA A C 1
ATOM 661 O O . ALA A 1 84 ? -18.638 -24.158 -3.687 1.00 73.25 84 ALA A O 1
ATOM 662 N N . LYS A 1 85 ? -18.765 -24.931 -1.591 1.00 63.25 85 LYS A N 1
ATOM 663 C CA . LYS A 1 85 ? -18.938 -23.589 -1.031 1.00 63.25 85 LYS A CA 1
ATOM 664 C C . LYS A 1 85 ? -17.612 -22.859 -1.253 1.00 63.25 85 LYS A C 1
ATOM 666 O O . LYS A 1 85 ? -16.583 -23.444 -0.903 1.00 63.25 85 LYS A O 1
ATOM 671 N N . PRO A 1 86 ? -17.613 -21.628 -1.804 1.00 51.56 86 PRO A N 1
ATOM 672 C CA . PRO A 1 86 ? -16.379 -20.887 -2.008 1.00 51.56 86 PRO A CA 1
ATOM 673 C C . PRO A 1 86 ? -15.644 -20.874 -0.680 1.00 51.56 86 PRO A C 1
ATOM 675 O O . PRO A 1 86 ? -16.232 -20.542 0.358 1.00 51.56 86 PRO A O 1
ATOM 678 N N . GLN A 1 87 ? -14.399 -21.334 -0.704 1.00 42.16 87 GLN A N 1
ATOM 679 C CA . GLN A 1 87 ? -13.579 -21.432 0.481 1.00 42.16 87 GLN A CA 1
ATOM 680 C C . GLN A 1 87 ? -13.451 -20.008 1.032 1.00 42.16 87 GLN A C 1
ATOM 682 O O . GLN A 1 87 ? -12.666 -19.196 0.550 1.00 42.16 87 GLN A O 1
ATOM 687 N N . LYS A 1 88 ? -14.250 -19.672 2.052 1.00 36.09 88 LYS A N 1
ATOM 688 C CA . LYS A 1 88 ? -13.822 -18.660 3.006 1.00 36.09 88 LYS A CA 1
ATOM 689 C C . LYS A 1 88 ? -12.537 -19.245 3.551 1.00 36.09 88 LYS A C 1
ATOM 691 O O . LYS A 1 88 ? -12.593 -20.249 4.264 1.00 36.09 88 LYS A O 1
ATOM 696 N N . ILE A 1 89 ? -11.408 -18.681 3.139 1.00 35.84 89 ILE A N 1
ATOM 697 C CA . ILE A 1 89 ? -10.133 -18.881 3.807 1.00 35.84 89 ILE A CA 1
ATOM 698 C C . ILE A 1 89 ? -10.456 -18.713 5.291 1.00 35.84 89 ILE A C 1
ATOM 700 O O . ILE A 1 89 ? -10.791 -17.621 5.749 1.00 35.84 89 ILE A O 1
ATOM 704 N N . LYS A 1 90 ? -10.495 -19.822 6.032 1.00 37.94 90 LYS A N 1
ATOM 705 C CA . LYS A 1 90 ? -10.466 -19.750 7.483 1.00 37.94 90 LYS A CA 1
ATOM 706 C C . LYS A 1 90 ? -9.044 -19.301 7.778 1.00 37.94 90 LYS A C 1
ATOM 708 O O . LYS A 1 90 ? -8.146 -20.134 7.840 1.00 37.94 90 LYS A O 1
ATOM 713 N N . GLU A 1 91 ? -8.838 -17.993 7.889 1.00 34.38 91 GLU A N 1
ATOM 714 C CA . GLU A 1 91 ? -7.659 -17.425 8.536 1.00 34.38 91 GLU A CA 1
ATOM 715 C C . GLU A 1 91 ? -7.647 -17.940 9.977 1.00 34.38 91 GLU A C 1
ATOM 717 O O . GLU A 1 91 ? -8.280 -17.403 10.881 1.00 34.38 91 GLU A O 1
ATOM 722 N N . GLY A 1 92 ? -7.017 -19.094 10.152 1.00 35.47 92 GLY A N 1
ATOM 723 C CA . GLY A 1 92 ? -6.984 -19.833 11.405 1.00 35.47 92 GLY A CA 1
ATOM 724 C C . GLY A 1 92 ? -5.652 -20.525 11.656 1.00 35.47 92 GLY A C 1
ATOM 725 O O . GLY A 1 92 ? -5.565 -21.288 12.608 1.00 35.47 92 GLY A O 1
ATOM 726 N N . SER A 1 93 ? -4.615 -20.261 10.854 1.00 39.31 93 SER A N 1
ATOM 727 C CA . SER A 1 93 ? -3.256 -20.768 11.103 1.00 39.31 93 SER A CA 1
ATOM 728 C C . SER A 1 93 ? -2.237 -19.664 11.396 1.00 39.31 93 SER A C 1
ATOM 730 O O . SER A 1 93 ? -1.040 -19.864 11.228 1.00 39.31 93 SER A O 1
ATOM 732 N N . SER A 1 94 ? -2.699 -18.504 11.862 1.00 42.06 94 SER A N 1
ATOM 733 C CA . SER A 1 94 ? -1.829 -17.511 12.492 1.00 42.06 94 SER A CA 1
ATOM 734 C C . SER A 1 94 ? -2.571 -16.866 13.660 1.00 42.06 94 SER A C 1
ATOM 736 O O . SER A 1 94 ? -2.969 -15.706 13.614 1.00 42.06 94 SER A O 1
ATOM 738 N N . ARG A 1 95 ? -2.851 -17.663 14.701 1.00 38.97 95 ARG A N 1
ATOM 739 C CA . ARG A 1 95 ? -3.258 -17.128 16.008 1.00 38.97 95 ARG A CA 1
ATOM 740 C C . ARG A 1 95 ? -1.997 -16.986 16.868 1.00 38.97 95 ARG A C 1
ATOM 742 O O . ARG A 1 95 ? -1.378 -18.001 17.179 1.00 38.97 95 ARG A O 1
ATOM 749 N N . PRO A 1 96 ? -1.596 -15.761 17.241 1.00 36.72 96 PRO A N 1
ATOM 750 C CA . PRO A 1 96 ? -0.598 -15.537 18.279 1.00 36.72 96 PRO A CA 1
ATOM 751 C C . PRO A 1 96 ? -1.053 -16.125 19.624 1.00 36.72 96 PRO A C 1
ATOM 753 O O . PRO A 1 96 ? -2.240 -16.116 19.944 1.00 36.72 96 PRO A O 1
ATOM 756 N N . VAL A 1 97 ? -0.085 -16.582 20.418 1.00 36.19 97 VAL A N 1
ATOM 757 C CA . VAL A 1 97 ? -0.195 -17.334 21.690 1.00 36.19 97 VAL A CA 1
ATOM 758 C C . VAL A 1 97 ? -0.774 -16.517 22.872 1.00 36.19 97 VAL A C 1
ATOM 760 O O . VAL A 1 97 ? -0.596 -16.875 24.024 1.00 36.19 97 VAL A O 1
ATOM 763 N N . TRP A 1 98 ? -1.495 -15.419 22.635 1.00 45.50 98 TRP A N 1
ATOM 764 C CA . TRP A 1 98 ? -2.016 -14.552 23.710 1.00 45.50 98 TRP A CA 1
ATOM 765 C C . TRP A 1 98 ? -3.546 -14.574 23.856 1.00 45.50 98 TRP A C 1
ATOM 767 O O . TRP A 1 98 ? -4.146 -13.600 24.291 1.00 45.50 98 TRP A O 1
ATOM 777 N N . SER A 1 99 ? -4.189 -15.691 23.502 1.00 40.56 99 SER A N 1
ATOM 778 C CA . SER A 1 99 ? -5.627 -15.914 23.730 1.00 40.56 99 SER A CA 1
ATOM 779 C C . SER A 1 99 ? -5.922 -16.802 24.943 1.00 40.56 99 SER A C 1
ATOM 781 O O . SER A 1 99 ? -6.841 -17.615 24.889 1.00 40.56 99 SER A O 1
ATOM 783 N N . GLU A 1 100 ? -5.139 -16.688 26.008 1.00 37.34 100 GLU A N 1
ATOM 784 C CA . GLU A 1 100 ? -5.472 -17.295 27.299 1.00 37.34 100 GLU A CA 1
ATOM 785 C C . GLU A 1 100 ? -6.068 -16.202 28.191 1.00 37.34 100 GLU A C 1
ATOM 787 O O . GLU A 1 100 ? -5.390 -15.616 29.031 1.00 37.34 100 GLU A O 1
ATOM 792 N N . ASP A 1 101 ? -7.350 -15.903 27.974 1.00 39.16 101 ASP A N 1
ATOM 793 C CA . ASP A 1 101 ? -8.156 -15.198 28.965 1.00 39.16 101 ASP A CA 1
ATOM 794 C C . ASP A 1 101 ? -8.723 -16.239 29.930 1.00 39.16 101 ASP A C 1
ATOM 796 O O . ASP A 1 101 ? -9.810 -16.790 29.730 1.00 39.16 101 ASP A O 1
ATOM 800 N N . SER A 1 102 ? -8.016 -16.412 31.047 1.00 41.84 102 SER A N 1
ATOM 801 C CA . SER A 1 102 ? -8.500 -17.006 32.307 1.00 41.84 102 SER A CA 1
ATOM 802 C C . SER A 1 102 ? -9.666 -16.203 32.936 1.00 41.84 102 SER A C 1
ATOM 804 O O . SER A 1 102 ? -9.908 -16.242 34.135 1.00 41.84 102 SER A O 1
ATOM 806 N N . TRP A 1 103 ? -10.386 -15.439 32.113 1.00 47.75 103 TRP A N 1
ATOM 807 C CA . TRP A 1 103 ? -11.491 -14.551 32.450 1.00 47.75 103 TRP A CA 1
ATOM 808 C C . TRP A 1 103 ? -12.835 -15.084 31.917 1.00 47.75 103 TRP A C 1
ATOM 810 O O . TRP A 1 103 ? -13.894 -14.783 32.463 1.00 47.75 103 TRP A O 1
ATOM 820 N N . LEU A 1 104 ? -12.808 -15.950 30.892 1.00 44.00 104 LEU A N 1
ATOM 821 C CA . LEU A 1 104 ? -14.007 -16.538 30.273 1.00 44.00 104 LEU A CA 1
ATOM 822 C C . LEU A 1 104 ? -14.609 -17.725 31.043 1.00 44.00 104 LEU A C 1
ATOM 824 O O . LEU A 1 104 ? -15.734 -18.127 30.754 1.00 44.00 104 LEU A O 1
ATOM 828 N N . GLN A 1 105 ? -13.900 -18.279 32.027 1.00 47.00 105 GLN A N 1
ATOM 829 C CA . GLN A 1 105 ? -14.369 -19.432 32.805 1.00 47.00 105 GLN A CA 1
ATOM 830 C C . GLN A 1 105 ? -15.223 -19.058 34.023 1.00 47.00 105 GLN A C 1
ATOM 832 O O . GLN A 1 105 ? -15.913 -19.922 34.554 1.00 47.00 105 GLN A O 1
ATOM 837 N N . GLU A 1 106 ? -15.229 -17.788 34.434 1.00 43.22 106 GLU A N 1
ATOM 838 C CA . GLU A 1 106 ? -15.914 -17.352 35.661 1.00 43.22 106 GLU A CA 1
ATOM 839 C C . GLU A 1 106 ? -17.300 -16.724 35.403 1.00 43.22 106 GLU A C 1
ATOM 841 O O . GLU A 1 106 ? -18.069 -16.538 36.339 1.00 43.22 106 GLU A O 1
ATOM 846 N N . HIS A 1 107 ? -17.668 -16.453 34.140 1.00 50.75 107 HIS A N 1
ATOM 847 C CA . HIS A 1 107 ? -18.911 -15.727 33.808 1.00 50.75 107 HIS A CA 1
ATOM 848 C C . HIS A 1 107 ? -19.789 -16.367 32.713 1.00 50.75 107 HIS A C 1
ATOM 850 O O . HIS A 1 107 ? -20.818 -15.804 32.347 1.00 50.75 107 HIS A O 1
ATOM 856 N N . ALA A 1 108 ? -19.440 -17.544 32.184 1.00 39.53 108 ALA A N 1
ATOM 857 C CA . ALA A 1 108 ? -20.167 -18.194 31.080 1.00 39.53 108 ALA A CA 1
ATOM 858 C C . ALA A 1 108 ? -21.168 -19.273 31.550 1.00 39.53 108 ALA A C 1
ATOM 860 O O . ALA A 1 108 ? -21.284 -20.333 30.936 1.00 39.53 108 ALA A O 1
ATOM 861 N N . GLY A 1 109 ? -21.862 -19.027 32.663 1.00 35.75 109 GLY A N 1
ATOM 862 C CA . GLY A 1 109 ? -22.682 -20.024 33.353 1.00 35.75 109 GLY A CA 1
ATOM 863 C C . GLY A 1 109 ? -24.134 -19.624 33.592 1.00 35.75 109 GLY A C 1
ATOM 864 O O . GLY A 1 109 ? -24.610 -19.882 34.680 1.00 35.75 109 GLY A O 1
ATOM 865 N N . GLU A 1 110 ? -24.805 -18.979 32.632 1.00 34.12 110 GLU A N 1
ATOM 866 C CA . GLU A 1 110 ? -26.279 -18.889 32.499 1.00 34.12 110 GLU A CA 1
ATOM 867 C C . GLU A 1 110 ? -26.569 -17.967 31.300 1.00 34.12 110 GLU A C 1
ATOM 869 O O . GLU A 1 110 ? -26.473 -16.749 31.373 1.00 34.12 110 GLU A O 1
ATOM 874 N N . THR A 1 111 ? -26.797 -18.467 30.091 1.00 31.06 111 THR A N 1
ATOM 875 C CA . THR A 1 111 ? -28.138 -18.860 29.648 1.00 31.06 111 THR A CA 1
ATOM 876 C C . THR A 1 111 ? -28.006 -19.501 28.263 1.00 31.06 111 THR A C 1
ATOM 878 O O . THR A 1 111 ? -27.688 -18.850 27.270 1.00 31.06 111 THR A O 1
ATOM 881 N N . LEU A 1 112 ? -28.237 -20.811 28.198 1.00 36.12 112 LEU A N 1
ATOM 882 C CA . LEU A 1 112 ? -28.540 -21.521 26.962 1.00 36.12 112 LEU A CA 1
ATOM 883 C C . LEU A 1 112 ? -30.049 -21.421 26.733 1.00 36.12 112 LEU A C 1
ATOM 885 O O . LEU A 1 112 ? -30.786 -22.288 27.182 1.00 36.12 112 LEU A O 1
ATOM 889 N N . GLU A 1 113 ? -30.497 -20.396 26.012 1.00 30.66 113 GLU A N 1
ATOM 890 C CA . GLU A 1 113 ? -31.722 -20.488 25.216 1.00 30.66 113 GLU A CA 1
ATOM 891 C C . GLU A 1 113 ? -31.479 -19.857 23.844 1.00 30.66 113 GLU A C 1
ATOM 893 O O . GLU A 1 113 ? -31.081 -18.701 23.702 1.00 30.66 113 GLU A O 1
ATOM 898 N N . VAL A 1 114 ? -31.680 -20.677 22.816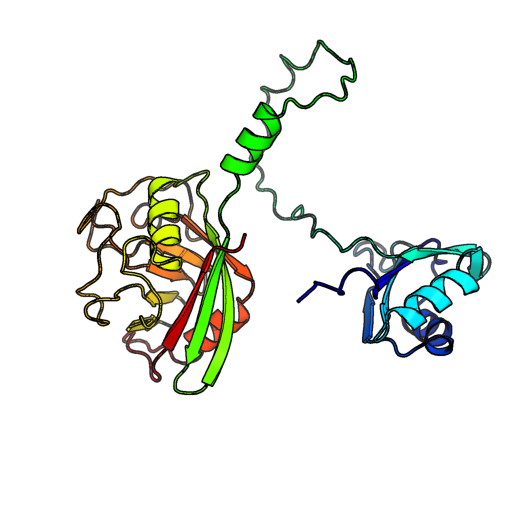 1.00 42.84 114 VAL A N 1
ATOM 899 C CA . VAL A 1 114 ? -31.672 -20.286 21.409 1.00 42.84 114 VAL A CA 1
ATOM 900 C C . VAL A 1 114 ? -32.761 -19.237 21.205 1.00 42.84 114 VAL A C 1
ATOM 902 O O . VAL A 1 114 ? -33.940 -19.542 21.354 1.00 42.84 114 VAL A O 1
ATOM 905 N N . ASN A 1 115 ? -32.386 -18.016 20.821 1.00 31.56 115 ASN A N 1
ATOM 906 C CA . ASN A 1 115 ? -33.345 -17.035 20.330 1.00 31.56 115 ASN A CA 1
ATOM 907 C C . ASN A 1 115 ? -32.860 -16.474 18.986 1.00 31.56 115 ASN A C 1
ATOM 909 O O . ASN A 1 115 ? -31.900 -15.708 18.917 1.00 31.56 115 ASN A O 1
ATOM 913 N N . GLU A 1 116 ? -33.525 -16.891 17.904 1.00 39.34 116 GLU A N 1
ATOM 914 C CA . GLU A 1 116 ? -33.291 -16.519 16.497 1.00 39.34 116 GLU A CA 1
ATOM 915 C C . GLU A 1 116 ? -33.648 -15.053 16.179 1.00 39.34 116 GLU A C 1
ATOM 917 O O . GLU A 1 116 ? -34.213 -14.727 15.134 1.00 39.34 116 GLU A O 1
ATOM 922 N N . LYS A 1 117 ? -33.316 -14.122 17.068 1.00 37.12 117 LYS A N 1
ATOM 923 C CA . LYS A 1 117 ? -33.478 -12.690 16.827 1.00 37.12 117 LYS A CA 1
ATOM 924 C C . LYS A 1 117 ? -32.214 -11.966 17.251 1.00 37.12 117 LYS A C 1
ATOM 926 O O . LYS A 1 117 ? -32.191 -11.290 18.271 1.00 37.12 117 LYS A O 1
ATOM 931 N N . ALA A 1 118 ? -31.172 -12.080 16.427 1.00 40.16 118 ALA A N 1
ATOM 932 C CA . ALA A 1 118 ? -30.178 -11.017 16.376 1.00 40.16 118 ALA A CA 1
ATOM 933 C C . ALA A 1 118 ? -30.937 -9.735 16.006 1.00 40.16 118 ALA A C 1
ATOM 935 O O . ALA A 1 118 ? -31.571 -9.663 14.946 1.00 40.16 118 ALA A O 1
ATOM 936 N N . SER A 1 119 ? -30.963 -8.774 16.924 1.00 46.31 119 SER A N 1
ATOM 937 C CA . SER A 1 119 ? -31.611 -7.491 16.691 1.00 46.31 119 SER A CA 1
ATOM 938 C C . SER A 1 119 ? -30.921 -6.797 15.506 1.00 46.31 119 SER A C 1
ATOM 940 O O . SER A 1 119 ? -29.735 -7.014 15.244 1.00 46.31 119 SER A O 1
ATOM 942 N N . LYS A 1 120 ? -31.654 -5.983 14.733 1.00 46.56 120 LYS A N 1
ATOM 943 C CA . LYS A 1 120 ? -31.058 -5.215 13.619 1.00 46.56 120 LYS A CA 1
ATOM 944 C C . LYS A 1 120 ? -29.894 -4.332 14.095 1.00 46.56 120 LYS A C 1
ATOM 946 O O . LYS A 1 120 ? -28.963 -4.109 13.331 1.00 46.56 120 LYS A O 1
ATOM 951 N N . GLU A 1 121 ? -29.927 -3.920 15.359 1.00 46.03 121 GLU A N 1
ATOM 952 C CA . GLU A 1 121 ? -28.897 -3.114 16.013 1.00 46.03 121 GLU A CA 1
ATOM 953 C C . GLU A 1 121 ? -27.579 -3.898 16.187 1.00 46.03 121 GLU A C 1
ATOM 955 O O . GLU A 1 121 ? -26.526 -3.388 15.811 1.00 46.03 121 GLU A O 1
ATOM 960 N N . ASP A 1 122 ? -27.622 -5.176 16.590 1.00 47.59 122 ASP A N 1
ATOM 961 C CA . ASP A 1 122 ? -26.420 -6.022 16.747 1.00 47.59 122 ASP A CA 1
ATOM 962 C C . ASP A 1 122 ? -25.709 -6.334 15.416 1.00 47.59 122 ASP A C 1
ATOM 964 O O . ASP A 1 122 ? -24.491 -6.547 15.361 1.00 47.59 122 ASP A O 1
ATOM 968 N N . VAL A 1 123 ? -26.471 -6.407 14.319 1.00 51.50 123 VAL A N 1
ATOM 969 C CA . VAL A 1 123 ? -25.933 -6.651 12.970 1.00 51.50 123 VAL A CA 1
ATOM 970 C C . VAL A 1 123 ? -25.357 -5.364 12.374 1.00 51.50 123 VAL A C 1
ATOM 972 O O . VAL A 1 123 ? -24.287 -5.411 11.760 1.00 51.50 123 VAL A O 1
ATOM 975 N N . GLU A 1 124 ? -26.011 -4.220 12.586 1.00 47.81 124 GLU A N 1
ATOM 976 C CA . GLU A 1 124 ? -25.510 -2.906 12.163 1.00 47.81 124 GLU A CA 1
ATOM 977 C C . GLU A 1 124 ? -24.240 -2.503 12.924 1.00 47.81 124 GLU A C 1
ATOM 979 O O . GLU A 1 124 ? -23.293 -2.004 12.311 1.00 47.81 124 GLU A O 1
ATOM 984 N N . GLU A 1 125 ? -24.157 -2.783 14.226 1.00 51.06 125 GLU A N 1
ATOM 985 C CA . GLU A 1 125 ? -22.976 -2.480 15.038 1.00 51.06 125 GLU A CA 1
ATOM 986 C C . GLU A 1 125 ? -21.776 -3.366 14.655 1.00 51.06 125 GLU A C 1
ATOM 988 O O . GLU A 1 125 ? -20.660 -2.868 14.469 1.00 51.06 125 GLU A O 1
ATOM 993 N N . LYS A 1 126 ? -22.007 -4.662 14.385 1.00 50.22 126 LYS A N 1
ATOM 994 C CA . LYS A 1 126 ? -20.976 -5.573 13.849 1.00 50.22 126 LYS A CA 1
ATOM 995 C C . LYS A 1 126 ? -20.529 -5.222 12.429 1.00 50.22 126 LYS A C 1
ATOM 997 O O . LYS A 1 126 ? -19.368 -5.461 12.099 1.00 50.22 126 LYS A O 1
ATOM 1002 N N . GLN A 1 127 ? -21.396 -4.652 11.588 1.00 52.97 127 GLN A N 1
ATOM 1003 C CA . GLN A 1 127 ? -20.994 -4.127 10.276 1.00 52.97 127 GLN A CA 1
ATOM 1004 C C . GLN A 1 127 ? -20.182 -2.829 10.395 1.00 52.97 127 GLN A C 1
ATOM 1006 O O . GLN A 1 127 ? -19.187 -2.677 9.687 1.00 52.97 127 GLN A O 1
ATOM 1011 N N . LYS A 1 128 ? -20.535 -1.934 11.328 1.00 55.53 128 LYS A N 1
ATOM 1012 C CA . LYS A 1 128 ? -19.811 -0.671 11.593 1.00 55.53 128 LYS A CA 1
ATOM 1013 C C . LYS A 1 128 ? -18.373 -0.871 12.085 1.00 55.53 128 LYS A C 1
ATOM 1015 O O . LYS A 1 128 ? -17.519 -0.002 11.861 1.00 55.53 128 LYS A O 1
ATOM 1020 N N . ASN A 1 129 ? -18.118 -2.009 12.733 1.00 65.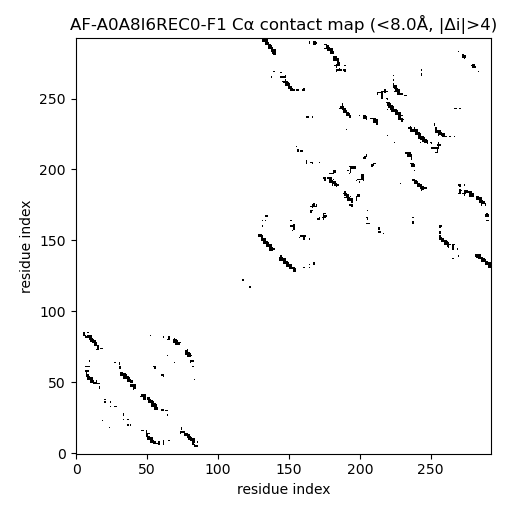50 129 ASN A N 1
ATOM 1021 C CA . ASN A 1 129 ? -16.833 -2.369 13.333 1.00 65.50 129 ASN A CA 1
ATOM 1022 C C . ASN A 1 129 ? -15.953 -3.286 12.472 1.00 65.50 129 ASN A C 1
ATOM 1024 O O . ASN A 1 129 ? -14.930 -3.775 12.953 1.00 65.50 129 ASN A O 1
ATOM 1028 N N . ARG A 1 130 ? -16.302 -3.531 11.201 1.00 88.44 130 ARG A N 1
ATOM 1029 C CA . ARG A 1 130 ? -15.385 -4.250 10.308 1.00 88.44 130 ARG A CA 1
ATOM 1030 C C . ARG A 1 130 ? -14.206 -3.357 9.936 1.00 88.44 130 ARG A C 1
ATOM 1032 O O . ARG A 1 130 ? -14.354 -2.161 9.688 1.00 88.44 130 ARG A O 1
ATOM 1039 N N . ASN A 1 131 ? -13.035 -3.977 9.894 1.00 95.75 131 ASN A N 1
ATOM 1040 C CA . ASN A 1 131 ? -11.825 -3.354 9.391 1.00 95.75 131 ASN A CA 1
ATOM 1041 C C . ASN A 1 131 ? -11.975 -3.079 7.886 1.00 95.75 131 ASN A C 1
ATOM 1043 O O . ASN A 1 131 ? -12.278 -4.021 7.150 1.00 95.75 131 ASN A O 1
ATOM 1047 N N . PRO A 1 132 ? -11.805 -1.824 7.431 1.00 97.31 132 PRO A N 1
ATOM 1048 C CA . PRO A 1 132 ? -11.921 -1.486 6.018 1.00 97.31 132 PRO A CA 1
ATOM 1049 C C . PRO A 1 132 ? -10.840 -2.171 5.183 1.00 97.31 132 PRO A C 1
ATOM 1051 O O . PRO A 1 132 ? -9.690 -2.286 5.613 1.00 97.31 132 PRO A O 1
ATOM 1054 N N . GLU A 1 133 ? -11.192 -2.550 3.960 1.00 98.25 133 GLU A N 1
ATOM 1055 C CA . GLU A 1 133 ? -10.237 -2.986 2.947 1.00 98.25 133 GLU A CA 1
ATOM 1056 C C . GLU A 1 133 ? -10.136 -1.912 1.868 1.00 98.25 133 GLU A C 1
ATOM 1058 O O . GLU A 1 133 ? -11.139 -1.460 1.321 1.00 98.25 133 GLU A O 1
ATOM 1063 N N . VAL A 1 134 ? -8.919 -1.499 1.541 1.00 98.69 134 VAL A N 1
ATOM 1064 C CA . VAL A 1 134 ? -8.651 -0.535 0.470 1.00 98.69 134 VAL A CA 1
ATOM 1065 C C . VAL A 1 134 ? -7.774 -1.168 -0.592 1.00 98.69 134 VAL A C 1
ATOM 1067 O O . VAL A 1 134 ? -7.074 -2.149 -0.337 1.00 98.69 134 VAL A O 1
ATOM 1070 N N . TYR A 1 135 ? -7.806 -0.619 -1.800 1.00 98.69 135 TYR A N 1
ATOM 1071 C CA . TYR A 1 135 ? -6.996 -1.115 -2.902 1.00 98.69 135 TYR A CA 1
ATOM 1072 C C . TYR A 1 135 ? -6.172 -0.018 -3.563 1.00 98.69 135 TYR A C 1
ATOM 1074 O O . TYR A 1 135 ? -6.596 1.136 -3.640 1.00 98.69 135 TYR A O 1
ATOM 1082 N N . PHE A 1 136 ? -5.031 -0.424 -4.118 1.00 98.81 136 PHE A N 1
ATOM 1083 C CA . PHE A 1 136 ? -4.218 0.353 -5.047 1.00 98.81 136 PHE A CA 1
ATOM 1084 C C . PHE A 1 136 ? -4.012 -0.427 -6.341 1.00 98.81 136 PHE A C 1
ATOM 1086 O O . PHE A 1 136 ? -3.468 -1.527 -6.317 1.00 98.81 136 PHE A O 1
ATOM 1093 N N . ASP A 1 137 ? -4.393 0.158 -7.473 1.00 98.44 137 ASP A N 1
ATOM 1094 C CA . ASP A 1 137 ? -3.946 -0.285 -8.792 1.00 98.44 137 ASP A CA 1
ATOM 1095 C C . ASP A 1 137 ? -2.625 0.422 -9.113 1.00 98.44 137 ASP A C 1
ATOM 1097 O O . ASP A 1 137 ? -2.549 1.655 -9.091 1.00 98.44 137 ASP A O 1
ATOM 1101 N N . ILE A 1 138 ? -1.579 -0.351 -9.402 1.00 98.69 138 ILE A N 1
ATOM 1102 C CA . ILE A 1 138 ? -0.209 0.150 -9.539 1.00 98.69 138 ILE A CA 1
ATOM 1103 C C . ILE A 1 138 ? 0.274 0.055 -10.988 1.00 98.69 138 ILE A C 1
ATOM 1105 O O . ILE A 1 138 ? 0.060 -0.943 -11.685 1.00 98.69 138 ILE A O 1
ATOM 1109 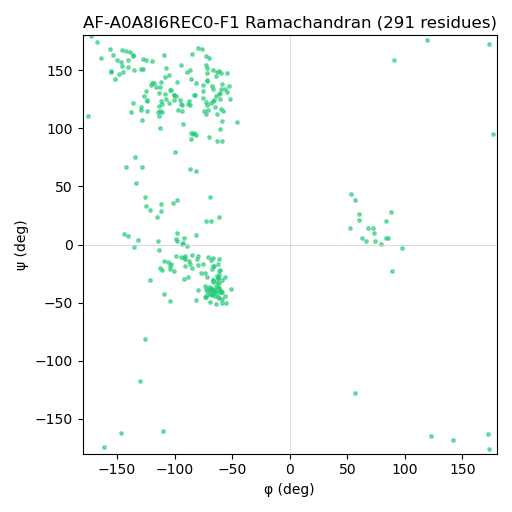N N . SER A 1 139 ? 0.983 1.097 -11.422 1.00 98.38 139 SER A N 1
ATOM 1110 C CA . SER A 1 139 ? 1.785 1.111 -12.647 1.00 98.38 139 SER A CA 1
ATOM 1111 C C . SER A 1 139 ? 3.255 1.344 -12.315 1.00 98.38 139 SER A C 1
ATOM 1113 O O . SER A 1 139 ? 3.565 2.197 -11.484 1.00 98.38 139 SER A O 1
ATOM 1115 N N . VAL A 1 140 ? 4.146 0.627 -12.996 1.00 98.19 140 VAL A N 1
ATOM 1116 C CA . VAL A 1 140 ? 5.595 0.868 -13.011 1.00 98.19 140 VAL A CA 1
ATOM 1117 C C . VAL A 1 140 ? 5.954 1.326 -14.421 1.00 98.19 140 VAL A C 1
ATOM 1119 O O . VAL A 1 140 ? 5.724 0.604 -15.394 1.00 98.19 140 VAL A O 1
ATOM 1122 N N . GLY A 1 141 ? 6.402 2.575 -14.550 1.00 96.38 141 GLY A N 1
ATOM 1123 C CA . GLY A 1 141 ? 6.522 3.225 -15.851 1.00 96.38 141 GLY A CA 1
ATOM 1124 C C . GLY A 1 141 ? 5.174 3.216 -16.583 1.00 96.38 141 GLY A C 1
ATOM 1125 O O . GLY A 1 141 ? 4.144 3.601 -16.022 1.00 96.38 141 GLY A O 1
ATOM 1126 N N . ALA A 1 142 ? 5.171 2.733 -17.827 1.00 94.00 142 ALA A N 1
ATOM 1127 C CA . ALA A 1 142 ? 3.961 2.582 -18.640 1.00 94.00 142 ALA A CA 1
ATOM 1128 C C . ALA A 1 142 ? 3.193 1.266 -18.385 1.00 94.00 142 ALA A C 1
ATOM 1130 O O . ALA A 1 142 ? 2.092 1.083 -18.909 1.00 94.00 142 ALA A O 1
ATOM 1131 N N . LYS A 1 143 ? 3.762 0.331 -17.613 1.00 96.50 143 LYS A N 1
ATOM 1132 C CA . LYS A 1 143 ? 3.202 -1.008 -17.419 1.00 96.50 143 LYS A CA 1
ATOM 1133 C C . LYS A 1 143 ? 2.343 -1.061 -16.160 1.00 96.50 143 LYS A C 1
ATOM 1135 O O . LYS A 1 143 ? 2.838 -0.895 -15.048 1.00 96.50 143 LYS A O 1
ATOM 1140 N N . ARG A 1 144 ? 1.065 -1.412 -16.321 1.00 97.62 144 ARG A N 1
ATOM 1141 C CA . ARG A 1 144 ? 0.199 -1.795 -15.195 1.00 97.62 144 ARG A CA 1
ATOM 1142 C C . ARG A 1 144 ? 0.681 -3.128 -14.624 1.00 97.62 144 ARG A C 1
ATOM 1144 O O . ARG A 1 144 ? 0.757 -4.108 -15.361 1.00 97.62 144 ARG A O 1
ATOM 1151 N N . VAL A 1 145 ? 1.024 -3.149 -13.338 1.00 96.44 145 VAL A N 1
ATOM 1152 C CA . VAL A 1 145 ? 1.638 -4.320 -12.683 1.00 96.44 145 VAL A CA 1
ATOM 1153 C C . VAL A 1 145 ? 0.674 -5.101 -11.797 1.00 96.44 145 VAL A C 1
ATOM 1155 O O . VAL A 1 145 ? 0.933 -6.267 -11.528 1.00 96.44 145 VAL A O 1
ATOM 1158 N N . GLY A 1 146 ? -0.447 -4.505 -11.386 1.00 96.94 146 GLY A N 1
ATOM 1159 C CA . GLY A 1 146 ? -1.504 -5.219 -10.672 1.00 96.94 146 GLY A CA 1
ATOM 1160 C C . GLY A 1 146 ? -2.155 -4.400 -9.567 1.00 96.94 146 GLY A C 1
ATOM 1161 O O . GLY A 1 146 ? -1.960 -3.186 -9.476 1.00 96.94 146 GLY A O 1
ATOM 1162 N N . ARG A 1 147 ? -2.935 -5.095 -8.737 1.00 98.31 147 ARG A N 1
ATOM 1163 C CA . ARG A 1 147 ? -3.672 -4.530 -7.607 1.00 98.31 147 ARG A CA 1
ATOM 1164 C C . ARG A 1 147 ? -3.110 -5.036 -6.285 1.00 98.31 147 ARG A C 1
ATOM 1166 O O . ARG A 1 147 ? -2.920 -6.235 -6.115 1.00 98.31 147 ARG A O 1
ATOM 1173 N N . VAL A 1 148 ? -2.937 -4.123 -5.340 1.00 98.19 148 VAL A N 1
ATOM 1174 C CA . VAL A 1 148 ? -2.660 -4.408 -3.929 1.00 98.19 148 VAL A CA 1
ATOM 1175 C C . VAL A 1 148 ? -3.947 -4.190 -3.144 1.00 98.19 148 VAL A C 1
ATOM 1177 O O . VAL A 1 148 ? -4.603 -3.170 -3.345 1.00 98.19 148 VAL A O 1
ATOM 1180 N N . ILE A 1 149 ? -4.311 -5.126 -2.267 1.00 98.31 149 ILE A N 1
ATOM 1181 C CA . ILE A 1 149 ? -5.428 -4.980 -1.323 1.00 98.31 149 ILE A CA 1
ATOM 1182 C C . ILE A 1 149 ? -4.858 -4.953 0.087 1.00 98.31 149 ILE A C 1
ATOM 1184 O O . ILE A 1 149 ? -4.053 -5.810 0.458 1.00 98.31 149 ILE A O 1
ATOM 1188 N N . ILE A 1 150 ? -5.283 -3.961 0.857 1.00 98.69 150 ILE A N 1
ATOM 1189 C CA . ILE A 1 150 ? -4.759 -3.631 2.173 1.00 98.69 150 ILE A CA 1
ATOM 1190 C C . ILE A 1 150 ? -5.917 -3.635 3.166 1.00 98.69 150 ILE A C 1
ATOM 1192 O O . ILE A 1 150 ? -6.881 -2.893 2.996 1.00 98.69 150 ILE A O 1
ATOM 1196 N N . LEU A 1 151 ? -5.790 -4.427 4.225 1.00 98.38 151 LEU A N 1
ATOM 1197 C CA . LEU A 1 151 ? -6.667 -4.366 5.387 1.00 98.38 151 LEU A CA 1
ATOM 1198 C C . LEU A 1 151 ? -6.190 -3.256 6.329 1.00 98.38 151 LEU A C 1
ATOM 1200 O O . LEU A 1 151 ? -5.020 -3.235 6.721 1.00 98.38 151 LEU A O 1
ATOM 1204 N N . LEU A 1 152 ? -7.091 -2.363 6.731 1.00 98.44 152 LEU A N 1
ATOM 1205 C CA . LEU A 1 152 ? -6.821 -1.297 7.694 1.00 98.44 152 LEU A CA 1
ATOM 1206 C C . LEU A 1 152 ? -7.305 -1.709 9.086 1.00 98.44 152 LEU A C 1
ATOM 1208 O O . LEU A 1 152 ? -8.464 -2.071 9.272 1.00 98.44 152 LEU A O 1
ATOM 1212 N N . ARG A 1 153 ? -6.430 -1.618 10.087 1.00 97.56 153 ARG A N 1
ATOM 1213 C CA . ARG A 1 153 ? -6.705 -1.980 11.485 1.00 97.56 153 ARG A CA 1
ATOM 1214 C C . ARG A 1 153 ? -7.437 -0.857 12.215 1.00 97.56 153 ARG A C 1
ATOM 1216 O O . ARG A 1 153 ? -6.909 -0.273 13.158 1.00 97.56 153 ARG A O 1
ATOM 1223 N N . LYS A 1 154 ? -8.655 -0.545 11.760 1.00 96.38 154 LYS A N 1
ATOM 1224 C CA . LYS A 1 154 ? -9.552 0.444 12.384 1.00 96.38 154 LYS A CA 1
ATOM 1225 C C . LYS A 1 154 ? -9.883 0.077 13.833 1.00 96.38 154 LYS A C 1
ATOM 1227 O O . LYS A 1 154 ? -10.061 0.966 14.654 1.00 96.38 154 LYS A O 1
ATOM 1232 N N . ASP A 1 155 ? -9.919 -1.214 14.145 1.00 94.75 155 ASP A N 1
ATOM 1233 C CA . ASP A 1 155 ? -10.077 -1.744 15.500 1.00 94.75 155 ASP A CA 1
ATOM 1234 C C . ASP A 1 155 ? -8.952 -1.337 16.471 1.00 94.75 155 ASP A C 1
ATOM 1236 O O . ASP A 1 155 ? -9.191 -1.261 17.672 1.00 94.75 155 ASP A O 1
ATOM 1240 N N . ILE A 1 156 ? -7.744 -1.051 15.969 1.00 94.56 156 ILE A N 1
ATOM 1241 C CA . ILE A 1 156 ? -6.588 -0.654 16.793 1.00 94.56 156 ILE A CA 1
ATOM 1242 C C . ILE A 1 156 ? -6.226 0.822 16.613 1.00 94.56 156 ILE A C 1
ATOM 1244 O O . ILE A 1 156 ? -5.903 1.499 17.586 1.00 94.56 156 ILE A O 1
ATOM 1248 N N . ALA A 1 157 ? -6.239 1.322 15.379 1.00 97.06 157 ALA A N 1
ATOM 1249 C CA . ALA A 1 157 ? -5.838 2.680 15.019 1.00 97.06 157 ALA A CA 1
ATOM 1250 C C . ALA A 1 157 ? -6.942 3.361 14.184 1.00 97.06 157 ALA A C 1
ATOM 1252 O O . ALA A 1 157 ? -6.761 3.585 12.982 1.00 97.06 157 ALA A O 1
ATOM 1253 N N . PRO A 1 158 ? -8.123 3.638 14.775 1.00 97.31 158 PRO A N 1
ATOM 1254 C CA . PRO A 1 158 ? -9.292 4.127 14.047 1.00 97.31 158 PRO A CA 1
ATOM 1255 C C . PRO A 1 158 ? -9.065 5.458 13.327 1.00 97.31 158 PRO A C 1
ATOM 1257 O O . PRO A 1 158 ? -9.517 5.601 12.190 1.00 97.31 158 PRO A O 1
ATOM 1260 N N . LYS A 1 159 ? -8.363 6.426 13.932 1.00 98.06 159 LYS A N 1
ATOM 1261 C CA . LYS A 1 159 ? -8.089 7.722 13.282 1.00 98.06 159 LYS A CA 1
ATOM 1262 C C . LYS A 1 159 ? -7.111 7.562 12.124 1.00 98.06 159 LYS A C 1
ATOM 1264 O O . LYS A 1 159 ? -7.305 8.140 11.056 1.00 98.06 159 LYS A O 1
ATOM 1269 N N . THR A 1 160 ? -6.069 6.761 12.316 1.00 98.50 160 THR A N 1
ATOM 1270 C CA . THR A 1 160 ? -5.047 6.526 11.289 1.00 98.50 160 THR A CA 1
ATOM 1271 C C . THR A 1 160 ? -5.633 5.754 10.105 1.00 98.50 160 THR A C 1
ATOM 1273 O O . THR A 1 160 ? -5.428 6.138 8.951 1.00 98.50 160 THR A O 1
ATOM 1276 N N . ALA A 1 161 ? -6.433 4.721 10.387 1.00 98.38 161 ALA A N 1
ATOM 1277 C CA . ALA A 1 161 ? -7.159 3.954 9.381 1.00 98.38 161 ALA A CA 1
ATOM 1278 C C . ALA A 1 161 ? -8.157 4.829 8.607 1.00 98.38 161 ALA A C 1
ATOM 1280 O O . ALA A 1 161 ? -8.175 4.783 7.378 1.00 98.38 161 ALA A O 1
ATOM 1281 N N . GLU A 1 162 ? -8.944 5.661 9.295 1.00 98.25 162 GLU A N 1
ATOM 1282 C CA . GLU A 1 162 ? -9.920 6.542 8.645 1.00 98.25 162 GLU A CA 1
ATOM 1283 C C . GLU A 1 162 ? -9.250 7.598 7.759 1.00 98.25 162 GLU A C 1
ATOM 1285 O O . GLU A 1 162 ? -9.699 7.831 6.636 1.00 98.25 162 GLU A O 1
ATOM 1290 N N . ASN A 1 163 ? -8.132 8.181 8.206 1.00 98.62 163 ASN A N 1
ATOM 1291 C CA . ASN A 1 163 ? -7.328 9.078 7.376 1.00 98.62 163 ASN A CA 1
ATOM 1292 C C . ASN A 1 163 ? -6.900 8.405 6.068 1.00 98.62 163 ASN A C 1
ATOM 1294 O O . ASN A 1 163 ? -7.104 8.957 4.988 1.00 98.62 163 ASN A O 1
ATOM 1298 N N . PHE A 1 164 ? -6.338 7.201 6.155 1.00 98.75 164 PHE A N 1
ATOM 1299 C CA . PHE A 1 164 ? -5.864 6.488 4.974 1.00 98.75 164 PHE A CA 1
ATOM 1300 C C . PHE A 1 164 ? -7.008 6.076 4.042 1.00 98.75 164 PHE A C 1
ATOM 1302 O O . PHE A 1 164 ? -6.905 6.251 2.827 1.00 98.75 164 PHE A O 1
ATOM 1309 N N . ARG A 1 165 ? -8.116 5.575 4.601 1.00 98.50 165 ARG A N 1
ATOM 1310 C CA . ARG A 1 165 ? -9.317 5.185 3.851 1.00 98.50 165 ARG A CA 1
ATOM 1311 C C . ARG A 1 165 ? -9.895 6.367 3.073 1.00 98.50 165 ARG A C 1
ATOM 1313 O O . ARG A 1 165 ? -10.072 6.264 1.862 1.00 98.50 165 ARG A O 1
ATOM 1320 N N . ALA A 1 166 ? -10.102 7.506 3.731 1.00 98.38 166 ALA A N 1
ATOM 1321 C CA . ALA A 1 166 ? -10.634 8.711 3.097 1.00 98.38 166 ALA A CA 1
ATOM 1322 C C . ALA A 1 166 ? -9.701 9.277 2.006 1.00 98.38 166 ALA A C 1
ATOM 1324 O O . ALA A 1 166 ? -10.168 9.822 1.005 1.00 98.38 166 ALA A O 1
ATOM 1325 N N . LEU A 1 167 ? -8.379 9.126 2.164 1.00 98.56 167 LEU A N 1
ATOM 1326 C CA . LEU A 1 167 ? -7.401 9.480 1.127 1.00 98.56 167 LEU A CA 1
ATOM 1327 C C . LEU A 1 167 ? -7.379 8.477 -0.040 1.00 98.56 167 LEU A C 1
ATOM 1329 O O . LEU A 1 167 ? -7.009 8.853 -1.153 1.00 98.56 167 LEU A O 1
ATOM 1333 N N . CYS A 1 168 ? -7.789 7.224 0.174 1.00 98.50 168 CYS A N 1
ATOM 1334 C CA . CYS A 1 168 ? -7.978 6.252 -0.905 1.00 98.50 168 CYS A CA 1
ATOM 1335 C C . CYS A 1 168 ? -9.239 6.538 -1.730 1.00 98.50 168 CYS A C 1
ATOM 1337 O O . CYS A 1 168 ? -9.219 6.294 -2.931 1.00 98.50 168 CYS A O 1
ATOM 1339 N N . THR A 1 169 ? -10.316 7.024 -1.103 1.00 97.94 169 THR A N 1
ATOM 1340 C CA . THR A 1 169 ? -11.613 7.295 -1.758 1.00 97.94 169 THR A CA 1
ATOM 1341 C C . THR A 1 169 ? -11.768 8.722 -2.281 1.00 97.94 169 THR A C 1
ATOM 1343 O O . THR A 1 169 ? -12.725 9.011 -2.996 1.00 97.94 169 THR A O 1
ATOM 1346 N N . HIS A 1 170 ? -10.859 9.626 -1.900 1.00 95.94 170 HIS A N 1
ATOM 1347 C CA . HIS A 1 170 ? -10.855 11.046 -2.280 1.00 95.94 170 HIS A CA 1
ATOM 1348 C C . HIS A 1 170 ? -12.090 11.824 -1.848 1.00 95.94 170 HIS A C 1
ATOM 1350 O O . HIS A 1 170 ? -12.363 12.902 -2.375 1.00 95.94 170 HIS A O 1
ATOM 1356 N N . GLU A 1 171 ? -12.827 11.335 -0.857 1.00 96.31 171 GLU A N 1
ATOM 1357 C CA . GLU A 1 171 ? -14.071 11.968 -0.407 1.00 96.31 171 GLU A CA 1
ATOM 1358 C C . GLU A 1 171 ? -13.872 13.391 0.147 1.00 96.31 171 GLU A C 1
ATOM 1360 O O . GLU A 1 171 ? -14.825 14.159 0.255 1.00 96.31 171 GLU A O 1
ATOM 1365 N N . LYS A 1 172 ? -12.630 13.767 0.486 1.00 94.50 172 LYS A N 1
ATOM 1366 C CA . LYS A 1 172 ? -12.258 15.131 0.901 1.00 94.50 172 LYS A CA 1
ATOM 1367 C C . LYS A 1 172 ? -11.802 16.027 -0.264 1.00 94.50 172 LYS A C 1
ATOM 1369 O O . LYS A 1 172 ? -11.349 17.144 -0.023 1.00 94.50 172 LYS A O 1
ATOM 1374 N N . GLY A 1 173 ? -11.895 15.556 -1.510 1.00 96.31 173 GLY A N 1
ATOM 1375 C CA . GLY A 1 173 ? -11.482 16.275 -2.724 1.00 96.31 173 GLY A CA 1
ATOM 1376 C C . GLY A 1 173 ? -9.988 16.172 -3.062 1.00 96.31 173 GLY A C 1
ATOM 1377 O O . GLY A 1 173 ? -9.518 16.834 -3.981 1.00 96.31 173 GLY A O 1
ATOM 1378 N N . TYR A 1 174 ? -9.229 15.365 -2.321 1.00 96.94 174 TYR A N 1
ATOM 1379 C CA . TYR A 1 174 ? -7.814 15.057 -2.550 1.00 96.94 174 TYR A CA 1
ATOM 1380 C C . TYR A 1 174 ? -7.514 13.642 -2.042 1.00 96.94 174 TYR A C 1
ATOM 1382 O O . TYR A 1 174 ? -8.263 13.117 -1.218 1.00 96.94 174 TYR A O 1
ATOM 1390 N N . GLY A 1 175 ? -6.438 13.016 -2.523 1.00 97.44 175 GLY A N 1
ATOM 1391 C CA . GLY A 1 175 ? -6.126 11.633 -2.164 1.00 97.44 175 GLY A CA 1
ATOM 1392 C C . GLY A 1 175 ? -4.971 11.024 -2.955 1.00 97.44 175 GLY A C 1
ATOM 1393 O O . GLY A 1 175 ? -4.177 11.737 -3.567 1.00 97.44 175 GLY A O 1
ATOM 1394 N N . TYR A 1 176 ? -4.869 9.696 -2.924 1.00 98.69 176 TYR A N 1
ATOM 1395 C CA . TYR A 1 176 ? -3.691 8.966 -3.405 1.00 98.69 176 TYR A CA 1
ATOM 1396 C C . TYR A 1 176 ? -3.664 8.672 -4.906 1.00 98.69 176 TYR A C 1
ATOM 1398 O O . TYR A 1 176 ? -2.586 8.418 -5.446 1.00 98.69 176 TYR A O 1
ATOM 1406 N N . GLN A 1 177 ? -4.802 8.700 -5.598 1.00 98.06 177 GLN A N 1
ATOM 1407 C CA . GLN A 1 177 ? -4.821 8.497 -7.052 1.00 98.06 177 GLN A CA 1
ATOM 1408 C C . GLN A 1 177 ? -3.903 9.497 -7.763 1.00 98.06 177 GLN A C 1
ATOM 1410 O O . GLN A 1 177 ? -3.924 10.694 -7.490 1.00 98.06 177 GLN A O 1
ATOM 1415 N N . ASN A 1 178 ? -3.109 8.976 -8.692 1.00 97.06 178 ASN A N 1
ATOM 1416 C CA . ASN A 1 178 ? -2.043 9.641 -9.438 1.00 97.06 178 ASN A CA 1
ATOM 1417 C C . ASN A 1 178 ? -0.828 10.086 -8.605 1.00 97.06 178 ASN A C 1
ATOM 1419 O O . ASN A 1 178 ? 0.114 10.646 -9.168 1.00 97.06 178 ASN A O 1
ATOM 1423 N N . SER A 1 179 ? -0.791 9.795 -7.301 1.00 98.12 179 SER A N 1
ATOM 1424 C CA . SER A 1 179 ? 0.424 9.949 -6.496 1.00 98.12 179 SER A CA 1
ATOM 1425 C C . SER A 1 179 ? 1.427 8.820 -6.763 1.00 98.12 179 SER A C 1
ATOM 1427 O O . SER A 1 179 ? 1.115 7.822 -7.423 1.00 98.12 179 SER A O 1
ATOM 1429 N N . ILE A 1 180 ? 2.656 8.989 -6.271 1.00 98.56 180 ILE A N 1
ATOM 1430 C CA . ILE A 1 180 ? 3.764 8.070 -6.537 1.00 98.56 180 ILE A CA 1
ATOM 1431 C C . ILE A 1 180 ? 4.407 7.527 -5.266 1.00 98.56 180 ILE A C 1
ATOM 1433 O O . ILE A 1 180 ? 4.377 8.159 -4.206 1.00 98.56 180 ILE A O 1
ATOM 1437 N N . PHE A 1 181 ? 5.081 6.390 -5.420 1.00 98.69 181 PHE A N 1
ATOM 1438 C CA . PHE A 1 181 ? 6.101 5.949 -4.476 1.00 98.69 181 PHE A CA 1
ATOM 1439 C C . PHE A 1 181 ? 7.413 6.652 -4.827 1.00 98.69 181 PHE A C 1
ATOM 1441 O O . PHE A 1 181 ? 8.131 6.245 -5.739 1.00 98.69 181 PHE A O 1
ATOM 1448 N N . HIS A 1 182 ? 7.686 7.763 -4.147 1.00 98.56 182 HIS A N 1
ATOM 1449 C CA . HIS A 1 182 ? 8.841 8.620 -4.431 1.00 98.56 182 HIS A CA 1
ATOM 1450 C C . HIS A 1 182 ? 10.145 8.068 -3.838 1.00 98.56 182 HIS A C 1
ATOM 1452 O O . HIS A 1 182 ? 11.228 8.471 -4.266 1.00 98.56 182 HIS A O 1
ATOM 1458 N N . ARG A 1 183 ? 10.053 7.144 -2.870 1.00 98.62 183 ARG A N 1
ATOM 1459 C CA . ARG A 1 183 ? 11.213 6.544 -2.209 1.00 98.62 183 ARG A CA 1
ATOM 1460 C C . ARG A 1 183 ? 11.031 5.038 -2.010 1.00 98.62 183 ARG A C 1
ATOM 1462 O O . ARG A 1 183 ? 10.187 4.620 -1.233 1.00 98.62 183 ARG A O 1
ATOM 1469 N N . ILE A 1 184 ? 11.842 4.221 -2.671 1.00 98.81 184 ILE A N 1
ATOM 1470 C CA . ILE A 1 184 ? 11.817 2.757 -2.617 1.00 98.81 184 ILE A CA 1
ATOM 1471 C C . ILE A 1 184 ? 13.230 2.252 -2.330 1.00 98.81 184 ILE A C 1
ATOM 1473 O O . ILE A 1 184 ? 14.138 2.446 -3.140 1.00 98.81 184 ILE A O 1
ATOM 1477 N N . ILE A 1 185 ? 13.405 1.605 -1.179 1.00 98.56 185 ILE A N 1
ATOM 1478 C CA . ILE A 1 185 ? 14.671 1.006 -0.749 1.00 98.56 185 ILE A CA 1
ATOM 1479 C C . ILE A 1 185 ? 14.472 -0.514 -0.686 1.00 98.56 185 ILE A C 1
ATOM 1481 O O . ILE A 1 185 ? 13.687 -0.965 0.157 1.00 98.56 185 ILE A O 1
ATOM 1485 N N . PRO A 1 186 ? 15.157 -1.290 -1.549 1.00 98.19 186 PRO A N 1
ATOM 1486 C CA . PRO A 1 186 ? 15.097 -2.748 -1.522 1.00 98.19 186 PRO A CA 1
ATOM 1487 C C . PRO A 1 186 ? 15.453 -3.318 -0.148 1.00 98.19 186 PRO A C 1
ATOM 1489 O O . PRO A 1 186 ? 16.248 -2.722 0.580 1.00 98.19 186 PRO A O 1
ATOM 1492 N N . GLU A 1 187 ? 14.832 -4.442 0.205 1.00 96.00 187 GLU A N 1
ATOM 1493 C CA . GLU A 1 187 ? 14.928 -5.144 1.494 1.00 96.00 187 GLU A CA 1
ATOM 1494 C C . GLU A 1 187 ? 14.426 -4.335 2.698 1.00 96.00 187 GLU A C 1
ATOM 1496 O O . GLU A 1 187 ? 14.525 -4.773 3.845 1.00 96.00 187 GLU A O 1
ATOM 1501 N N . PHE A 1 188 ? 13.853 -3.155 2.451 1.00 98.00 188 PHE A N 1
ATOM 1502 C CA . PHE A 1 188 ? 13.348 -2.279 3.492 1.00 98.00 188 PHE A CA 1
ATOM 1503 C C . PHE A 1 188 ? 11.887 -1.901 3.253 1.00 98.00 188 PHE A C 1
ATOM 1505 O O . PHE A 1 188 ? 10.993 -2.477 3.881 1.00 98.00 188 PHE A O 1
ATOM 1512 N N . MET A 1 189 ? 11.620 -0.922 2.386 1.00 98.31 189 MET A N 1
ATOM 1513 C CA . MET A 1 189 ? 10.270 -0.381 2.218 1.00 98.31 189 MET A CA 1
ATOM 1514 C C . MET A 1 189 ? 10.085 0.439 0.937 1.00 98.31 189 MET A C 1
ATOM 1516 O O . MET A 1 189 ? 11.041 0.971 0.363 1.00 98.31 189 MET A O 1
ATOM 1520 N N . ALA A 1 190 ? 8.821 0.599 0.545 1.00 98.69 190 ALA A N 1
ATOM 1521 C CA . ALA A 1 190 ? 8.356 1.587 -0.424 1.00 98.69 190 ALA A CA 1
ATOM 1522 C C . ALA A 1 190 ? 7.515 2.659 0.273 1.00 98.69 190 ALA A C 1
ATOM 1524 O O . ALA A 1 190 ? 6.469 2.355 0.842 1.00 98.69 190 ALA A O 1
ATOM 1525 N N . GLN A 1 191 ? 7.944 3.914 0.181 1.00 98.81 191 GLN A N 1
ATOM 1526 C CA . GLN A 1 191 ? 7.286 5.090 0.734 1.00 98.81 191 GLN A CA 1
ATOM 1527 C C . GLN A 1 191 ? 6.584 5.893 -0.366 1.00 98.81 191 GLN A C 1
ATOM 1529 O O . GLN A 1 191 ? 7.152 6.186 -1.424 1.00 98.81 191 GLN A O 1
ATOM 1534 N N . GLY A 1 192 ? 5.337 6.264 -0.089 1.00 98.56 192 GLY A N 1
ATOM 1535 C CA . GLY A 1 192 ? 4.464 7.030 -0.971 1.00 98.56 192 GLY A CA 1
ATOM 1536 C C . GLY A 1 192 ? 3.542 7.955 -0.183 1.00 98.56 192 GLY A C 1
ATOM 1537 O O . GLY A 1 192 ? 3.792 8.267 0.980 1.00 98.56 192 GLY A O 1
ATOM 1538 N N . GLY A 1 193 ? 2.474 8.421 -0.827 1.00 97.75 193 GLY A N 1
ATOM 1539 C CA . GLY A 1 193 ? 1.438 9.230 -0.177 1.00 97.75 193 GLY A CA 1
ATOM 1540 C C . GLY A 1 193 ? 1.718 10.734 -0.106 1.00 97.75 193 GLY A C 1
ATOM 1541 O O . GLY A 1 193 ? 0.923 11.475 0.472 1.00 97.75 193 GLY A O 1
ATOM 1542 N N . ASP A 1 194 ? 2.801 11.206 -0.728 1.00 98.19 194 ASP A N 1
ATOM 1543 C CA . ASP A 1 194 ? 2.972 12.622 -1.056 1.00 98.19 194 ASP A CA 1
ATOM 1544 C C . ASP A 1 194 ? 2.264 12.908 -2.387 1.00 98.19 194 ASP A C 1
ATOM 1546 O O . ASP A 1 194 ? 2.793 12.657 -3.475 1.00 98.19 194 ASP A O 1
ATOM 1550 N N . PHE A 1 195 ? 1.022 13.377 -2.285 1.00 96.94 195 PHE A N 1
ATOM 1551 C CA . PHE A 1 195 ? 0.187 13.733 -3.428 1.00 96.94 195 PHE A CA 1
ATOM 1552 C C . PHE A 1 195 ? 0.280 15.217 -3.811 1.00 96.94 195 PHE A C 1
ATOM 1554 O O . PHE A 1 195 ? -0.416 15.628 -4.735 1.00 96.94 195 PHE A O 1
ATOM 1561 N N . THR A 1 196 ? 1.088 16.028 -3.113 1.00 96.50 196 THR A N 1
ATOM 1562 C CA . THR A 1 196 ? 1.221 17.463 -3.423 1.00 96.50 196 THR A CA 1
ATOM 1563 C C . THR A 1 196 ? 2.526 17.769 -4.146 1.00 96.50 196 THR A C 1
ATOM 1565 O O . THR A 1 196 ? 2.493 18.429 -5.179 1.00 96.50 196 THR A O 1
ATOM 1568 N N . ASN A 1 197 ? 3.656 17.275 -3.631 1.00 96.50 197 ASN A N 1
ATOM 1569 C CA . ASN A 1 197 ? 4.990 17.589 -4.161 1.00 96.50 197 ASN A CA 1
ATOM 1570 C C . ASN A 1 197 ? 5.660 16.373 -4.805 1.00 96.50 197 ASN A C 1
ATOM 1572 O O . ASN A 1 197 ? 6.548 16.528 -5.640 1.00 96.50 197 ASN A O 1
ATOM 1576 N N . HIS A 1 198 ? 5.196 15.165 -4.465 1.00 96.12 198 HIS A N 1
ATOM 1577 C CA . HIS A 1 198 ? 5.702 13.900 -4.997 1.00 96.12 198 HIS A CA 1
ATOM 1578 C C . HIS A 1 198 ? 7.195 13.645 -4.718 1.00 96.12 198 HIS A C 1
ATOM 1580 O O . HIS A 1 198 ? 7.843 12.903 -5.456 1.00 96.12 198 HIS A O 1
ATOM 1586 N N . ASP A 1 199 ? 7.746 14.230 -3.655 1.00 96.12 199 ASP A N 1
ATOM 1587 C CA . ASP A 1 199 ? 9.174 14.147 -3.318 1.00 96.12 199 ASP A CA 1
ATOM 1588 C C . ASP A 1 199 ? 9.446 13.858 -1.831 1.00 96.12 199 ASP A C 1
ATOM 1590 O O . ASP A 1 199 ? 10.598 13.676 -1.436 1.00 96.12 199 ASP A O 1
ATOM 1594 N N . GLY A 1 200 ? 8.391 13.768 -1.016 1.00 95.38 200 GLY A N 1
ATOM 1595 C CA . GLY A 1 200 ? 8.463 13.511 0.419 1.00 95.38 200 GLY A CA 1
ATOM 1596 C C . GLY A 1 200 ? 8.380 14.774 1.278 1.00 95.38 200 GLY A C 1
ATOM 1597 O O . GLY A 1 200 ? 8.340 14.664 2.504 1.00 95.38 200 GLY A O 1
ATOM 1598 N N . THR A 1 201 ? 8.308 15.964 0.677 1.00 95.81 201 THR A N 1
ATOM 1599 C CA . THR A 1 201 ? 8.160 17.240 1.402 1.00 95.81 201 THR A CA 1
ATOM 1600 C C . THR A 1 201 ? 6.702 17.656 1.600 1.00 95.81 201 THR A C 1
ATOM 1602 O O . THR A 1 201 ? 6.423 18.569 2.380 1.00 95.81 201 THR A O 1
ATOM 1605 N N . GLY A 1 202 ? 5.777 17.000 0.896 1.00 95.69 202 GLY A N 1
ATOM 1606 C CA . GLY A 1 202 ? 4.367 17.355 0.858 1.00 95.69 202 GLY A CA 1
ATOM 1607 C C . GLY A 1 202 ? 3.425 16.383 1.569 1.00 95.69 202 GLY A C 1
ATOM 1608 O O . GLY A 1 202 ? 3.816 15.567 2.413 1.00 95.69 202 GLY A O 1
ATOM 1609 N N . GLY A 1 203 ? 2.151 16.473 1.187 1.00 96.06 203 GLY A N 1
ATOM 1610 C CA . GLY A 1 203 ? 1.057 15.693 1.755 1.00 96.06 203 GLY A CA 1
ATOM 1611 C C . GLY A 1 203 ? 0.363 16.362 2.946 1.00 96.06 203 GLY A C 1
ATOM 1612 O O . GLY A 1 203 ? 0.900 17.253 3.601 1.00 96.06 203 GLY A O 1
ATOM 1613 N N . LYS A 1 204 ? -0.872 15.933 3.218 1.00 97.06 204 LYS A N 1
ATOM 1614 C CA . LYS A 1 204 ? -1.676 16.381 4.366 1.00 97.06 204 LYS A CA 1
ATOM 1615 C C . LYS A 1 204 ? -2.713 15.328 4.740 1.00 97.06 204 LYS A C 1
ATOM 1617 O O . LYS A 1 204 ? -3.205 14.611 3.872 1.00 97.06 204 LYS A O 1
ATOM 1622 N N . SER A 1 205 ? -3.056 15.260 6.020 1.00 97.81 205 SER A N 1
ATOM 1623 C CA . SER A 1 205 ? -4.120 14.380 6.510 1.00 97.81 205 SER A CA 1
ATOM 1624 C C . SER A 1 205 ? -5.507 14.980 6.271 1.00 97.81 205 SER A C 1
ATOM 1626 O O . SER A 1 205 ? -5.646 16.176 5.994 1.00 97.81 205 SER A O 1
ATOM 1628 N N . ILE A 1 206 ? -6.549 14.176 6.479 1.00 98.12 206 ILE A N 1
ATOM 1629 C CA . ILE A 1 206 ? -7.933 14.672 6.503 1.00 98.12 206 ILE A CA 1
ATOM 1630 C C . ILE A 1 206 ? -8.243 15.561 7.719 1.00 98.12 206 ILE A C 1
ATOM 1632 O O . ILE A 1 206 ? -9.262 16.246 7.732 1.00 98.12 206 ILE A O 1
ATOM 1636 N N . TYR A 1 207 ? -7.367 15.564 8.728 1.00 97.62 207 TYR A N 1
ATOM 1637 C CA . TYR A 1 207 ? -7.502 16.331 9.971 1.00 97.62 207 TYR A CA 1
ATOM 1638 C C . TYR A 1 207 ? -6.706 17.647 9.956 1.00 97.62 207 TYR A C 1
ATOM 1640 O O . TYR A 1 207 ? -6.667 18.361 10.955 1.00 97.62 207 TYR A O 1
ATOM 1648 N N . GLY A 1 208 ? -6.054 17.972 8.835 1.00 95.19 208 GLY A N 1
ATOM 1649 C CA . GLY A 1 208 ? -5.138 19.105 8.698 1.00 95.19 208 GLY A CA 1
ATOM 1650 C C . GLY A 1 208 ? -3.744 18.667 8.249 1.00 95.19 208 GLY A C 1
ATOM 1651 O O . GLY A 1 208 ? -3.545 17.549 7.771 1.00 95.19 208 GLY A O 1
ATOM 1652 N N . ASN A 1 209 ? -2.750 19.545 8.395 1.00 92.25 209 ASN A N 1
ATOM 1653 C CA . ASN A 1 209 ? -1.395 19.269 7.900 1.00 92.25 209 ASN A CA 1
ATOM 1654 C C . ASN A 1 209 ? -0.742 18.070 8.603 1.00 92.25 209 ASN A C 1
ATOM 1656 O O . ASN A 1 209 ? -0.096 17.261 7.942 1.00 92.25 209 ASN A O 1
ATOM 1660 N N . LYS A 1 210 ? -0.913 17.959 9.926 1.00 95.31 210 LYS A N 1
ATOM 1661 C CA . LYS A 1 210 ? -0.329 16.901 10.757 1.00 95.31 210 LYS A CA 1
ATOM 1662 C C . LYS A 1 210 ? -1.314 16.429 11.829 1.00 95.31 210 LYS A C 1
ATOM 1664 O O . LYS A 1 210 ? -2.143 17.223 12.269 1.00 95.31 210 LYS A O 1
ATOM 1669 N N . PHE A 1 211 ? -1.181 15.180 12.270 1.00 97.56 211 PHE A N 1
ATOM 1670 C CA . PHE A 1 211 ? -1.883 14.614 13.424 1.00 97.56 211 PHE A CA 1
ATOM 1671 C C . PHE A 1 211 ? -0.959 13.730 14.283 1.00 97.56 211 PHE A C 1
ATOM 1673 O O . PHE A 1 211 ? 0.156 13.380 13.884 1.00 97.56 211 PHE A O 1
ATOM 1680 N N . GLU A 1 212 ? -1.424 13.423 15.493 1.00 97.62 212 GLU A N 1
ATOM 1681 C CA . GLU A 1 212 ? -0.672 12.721 16.539 1.00 97.62 212 GLU A CA 1
ATOM 1682 C C . GLU A 1 212 ? -0.414 11.240 16.223 1.00 97.62 212 GLU A C 1
ATOM 1684 O O . GLU A 1 212 ? -1.083 10.640 15.381 1.00 97.62 212 GLU A O 1
ATOM 1689 N N . ASP A 1 213 ? 0.573 10.648 16.898 1.00 97.69 213 ASP A N 1
ATOM 1690 C CA . ASP A 1 213 ? 0.791 9.202 16.894 1.00 97.69 213 ASP A CA 1
ATOM 1691 C C . ASP A 1 213 ? -0.301 8.527 17.734 1.00 97.69 213 ASP A C 1
ATOM 1693 O O . ASP A 1 213 ? -0.359 8.703 18.948 1.00 97.69 213 ASP A O 1
ATOM 1697 N N . GLU A 1 214 ? -1.191 7.768 17.093 1.00 97.06 214 GLU A N 1
ATOM 1698 C CA . GLU A 1 214 ? -2.382 7.230 17.760 1.00 97.06 214 GLU A CA 1
ATOM 1699 C C . GLU A 1 214 ? -2.054 6.151 18.804 1.00 97.06 214 GLU A C 1
ATOM 1701 O O . GLU A 1 214 ? -2.544 6.209 19.929 1.00 97.06 214 GLU A O 1
ATOM 1706 N N . ASN A 1 215 ? -1.234 5.161 18.438 1.00 95.81 215 ASN A N 1
ATOM 1707 C CA . ASN A 1 215 ? -0.627 4.186 19.346 1.00 95.81 215 ASN A CA 1
ATOM 1708 C C . ASN A 1 215 ? 0.489 3.398 18.633 1.00 95.81 215 ASN A C 1
ATOM 1710 O O . ASN A 1 215 ? 0.683 3.519 17.425 1.00 95.81 215 ASN A O 1
ATOM 1714 N N . PHE A 1 216 ? 1.204 2.556 19.386 1.00 96.81 216 PHE A N 1
ATOM 1715 C CA . PHE A 1 216 ? 2.268 1.683 18.873 1.00 96.81 216 PHE A CA 1
ATOM 1716 C C . PHE A 1 216 ? 2.040 0.203 19.229 1.00 96.81 216 PHE A C 1
ATOM 1718 O O . PHE A 1 216 ? 2.998 -0.523 19.486 1.00 96.81 216 PHE A O 1
ATOM 1725 N N . GLN A 1 217 ? 0.777 -0.241 19.299 1.00 95.81 217 GLN A N 1
ATOM 1726 C CA . GLN A 1 217 ? 0.446 -1.629 19.662 1.00 95.81 217 GLN A CA 1
ATOM 1727 C C . GLN A 1 217 ? 0.895 -2.630 18.588 1.00 95.81 217 GLN A C 1
ATOM 1729 O O . GLN A 1 217 ? 1.362 -3.725 18.895 1.00 95.81 217 GLN A O 1
ATOM 1734 N N . LEU A 1 218 ? 0.761 -2.245 17.317 1.00 95.25 218 LEU A N 1
ATOM 1735 C CA . LEU A 1 218 ? 1.185 -3.045 16.173 1.00 95.25 218 LEU A CA 1
ATOM 1736 C C . LEU A 1 218 ? 2.661 -2.799 15.838 1.00 95.25 218 LEU A C 1
ATOM 1738 O O . LEU A 1 218 ? 3.200 -1.714 16.057 1.00 95.25 218 LEU A O 1
ATOM 1742 N N . THR A 1 219 ? 3.320 -3.820 15.289 1.00 97.31 219 THR A N 1
ATOM 1743 C CA . THR A 1 219 ? 4.771 -3.822 15.052 1.00 97.31 219 THR A CA 1
ATOM 1744 C C . THR A 1 219 ? 5.125 -4.173 13.609 1.00 97.31 219 THR A C 1
ATOM 1746 O O . THR A 1 219 ? 4.339 -4.773 12.879 1.00 97.31 219 THR A O 1
ATOM 1749 N N . HIS A 1 220 ? 6.336 -3.805 13.192 1.00 98.00 220 HIS A N 1
ATOM 1750 C CA . HIS A 1 220 ? 6.866 -4.030 11.846 1.00 98.00 220 HIS A CA 1
ATOM 1751 C C . HIS A 1 220 ? 7.524 -5.413 11.748 1.00 98.00 220 HIS A C 1
ATOM 1753 O O . HIS A 1 220 ? 8.744 -5.534 11.614 1.00 98.00 220 HIS A O 1
ATOM 1759 N N . ASN A 1 221 ? 6.728 -6.469 11.899 1.00 94.69 221 ASN A N 1
ATOM 1760 C CA . ASN A 1 221 ? 7.217 -7.841 12.050 1.00 94.69 221 ASN A CA 1
ATOM 1761 C C . ASN A 1 221 ? 7.285 -8.650 10.743 1.00 94.69 221 ASN A C 1
ATOM 1763 O O . ASN A 1 221 ? 7.862 -9.733 10.755 1.00 94.69 221 ASN A O 1
ATOM 1767 N N . GLN A 1 222 ? 6.714 -8.162 9.638 1.00 95.06 222 GLN A N 1
ATOM 1768 C CA . GLN A 1 222 ? 6.624 -8.917 8.384 1.00 95.06 222 GLN A CA 1
ATOM 1769 C C . GLN A 1 222 ? 6.491 -8.024 7.143 1.00 95.06 222 GLN A C 1
ATOM 1771 O O . GLN A 1 222 ? 6.233 -6.823 7.236 1.00 95.06 222 GLN A O 1
ATOM 1776 N N . ALA A 1 223 ? 6.651 -8.638 5.969 1.00 96.88 223 ALA A N 1
ATOM 1777 C CA . ALA A 1 223 ? 6.397 -8.001 4.682 1.00 96.88 223 ALA A CA 1
ATOM 1778 C C . ALA A 1 223 ? 4.916 -7.611 4.525 1.00 96.88 223 ALA A C 1
ATOM 1780 O O . ALA A 1 223 ? 4.014 -8.279 5.034 1.00 96.88 223 ALA A O 1
ATOM 1781 N N . GLY A 1 224 ? 4.662 -6.525 3.799 1.00 96.88 224 GLY A N 1
ATOM 1782 C CA . GLY A 1 224 ? 3.320 -6.006 3.550 1.00 96.88 224 GLY A CA 1
ATOM 1783 C C . GLY A 1 224 ? 2.725 -5.195 4.701 1.00 96.88 224 GLY A C 1
ATOM 1784 O O . GLY A 1 224 ? 1.603 -4.718 4.564 1.00 96.88 224 GLY A O 1
ATOM 1785 N N . VAL A 1 225 ? 3.440 -5.006 5.816 1.00 98.56 225 VAL A N 1
ATOM 1786 C CA . VAL A 1 225 ? 3.006 -4.095 6.886 1.00 98.56 225 VAL A CA 1
ATOM 1787 C C . VAL A 1 225 ? 2.908 -2.664 6.347 1.00 98.56 225 VAL A C 1
ATOM 1789 O O . VAL A 1 225 ? 3.851 -2.169 5.726 1.00 98.56 225 VAL A O 1
ATOM 1792 N N . LEU A 1 226 ? 1.766 -2.013 6.598 1.00 98.81 226 LEU A N 1
ATOM 1793 C CA . LEU A 1 226 ? 1.492 -0.615 6.267 1.00 98.81 226 LEU A CA 1
ATOM 1794 C C . LEU A 1 226 ? 1.649 0.264 7.513 1.00 98.81 226 LEU A C 1
ATOM 1796 O O . LEU A 1 226 ? 1.047 -0.002 8.559 1.00 98.81 226 LEU A O 1
ATOM 1800 N N . SER A 1 227 ? 2.436 1.329 7.383 1.00 98.75 227 SER A N 1
ATOM 1801 C CA . SER A 1 227 ? 2.786 2.211 8.496 1.00 98.75 227 SER A CA 1
ATOM 1802 C C . SER A 1 227 ? 2.935 3.668 8.059 1.00 98.75 227 SER A C 1
ATOM 1804 O O . SER A 1 227 ? 3.204 3.960 6.890 1.00 98.75 227 SER A O 1
ATOM 1806 N N . MET A 1 228 ? 2.720 4.600 8.989 1.00 98.56 228 MET A N 1
ATOM 1807 C CA . MET A 1 228 ? 2.792 6.038 8.721 1.00 98.56 228 MET A CA 1
ATOM 1808 C C . MET A 1 228 ? 4.240 6.511 8.589 1.00 98.56 228 MET A C 1
ATOM 1810 O O . MET A 1 228 ? 5.078 6.264 9.460 1.00 98.56 228 MET A O 1
ATOM 1814 N N . ALA A 1 229 ? 4.527 7.281 7.539 1.00 97.94 229 ALA A N 1
ATOM 1815 C CA . ALA A 1 229 ? 5.756 8.060 7.477 1.00 97.94 229 ALA A CA 1
ATOM 1816 C C . ALA A 1 229 ? 5.575 9.360 8.277 1.00 97.94 229 ALA A C 1
ATOM 1818 O O . ALA A 1 229 ? 4.525 10.002 8.218 1.00 97.94 229 ALA A O 1
ATOM 1819 N N . ASN A 1 230 ? 6.609 9.753 9.020 1.00 95.50 230 ASN A N 1
ATOM 1820 C CA . ASN A 1 230 ? 6.610 10.971 9.823 1.00 95.50 230 ASN A CA 1
ATOM 1821 C C . ASN A 1 230 ? 8.013 11.607 9.844 1.00 95.50 230 ASN A C 1
ATOM 1823 O O . ASN A 1 230 ? 8.998 11.002 9.415 1.00 95.50 230 ASN A O 1
ATOM 1827 N N . SER A 1 231 ? 8.099 12.846 10.325 1.00 92.69 231 SER A N 1
ATOM 1828 C CA . SER A 1 231 ? 9.349 13.597 10.523 1.00 92.69 231 SER A CA 1
ATOM 1829 C C . SER A 1 231 ? 9.635 13.815 12.013 1.00 92.69 231 SER A C 1
ATOM 1831 O O . SER A 1 231 ? 10.122 14.872 12.414 1.00 92.69 231 SER A O 1
ATOM 1833 N N . GLY A 1 232 ? 9.280 12.831 12.844 1.00 91.94 232 GLY A N 1
ATOM 1834 C CA . GLY A 1 232 ? 9.304 12.918 14.303 1.00 91.94 232 GLY A CA 1
ATOM 1835 C C . GLY A 1 232 ? 7.922 12.730 14.930 1.00 91.94 232 GLY A C 1
ATOM 1836 O O . GLY A 1 232 ? 6.915 12.602 14.229 1.00 91.94 232 GLY A O 1
ATOM 1837 N N . LYS A 1 233 ? 7.885 12.721 16.266 1.00 94.25 233 LYS A N 1
ATOM 1838 C CA . LYS A 1 233 ? 6.665 12.465 17.049 1.00 94.25 233 LYS A CA 1
ATOM 1839 C C . LYS A 1 233 ? 5.516 13.377 16.624 1.00 94.25 233 LYS A C 1
ATOM 1841 O O . LYS A 1 233 ? 5.721 14.582 16.480 1.00 94.25 233 LYS A O 1
ATOM 1846 N N . ASN A 1 234 ? 4.318 12.814 16.501 1.00 94.81 234 ASN A N 1
ATOM 1847 C CA . ASN A 1 234 ? 3.075 13.535 16.213 1.00 94.81 234 ASN A CA 1
ATOM 1848 C C . ASN A 1 234 ? 3.116 14.362 14.915 1.00 94.81 234 ASN A C 1
ATOM 1850 O O . ASN A 1 234 ? 2.603 15.481 14.852 1.00 94.81 234 ASN A O 1
ATOM 1854 N N . THR A 1 235 ? 3.766 13.836 13.873 1.00 96.56 235 THR A N 1
ATOM 1855 C CA . THR A 1 235 ? 3.851 14.508 12.565 1.00 96.56 235 THR A CA 1
ATOM 1856 C C . THR A 1 235 ? 3.276 13.682 11.418 1.00 96.56 235 THR A C 1
ATOM 1858 O O . THR A 1 235 ? 3.706 13.827 10.274 1.00 96.56 235 THR A O 1
ATOM 1861 N N . ASN A 1 236 ? 2.288 12.837 11.715 1.00 98.06 236 ASN A N 1
ATOM 1862 C CA . ASN A 1 236 ? 1.621 12.009 10.716 1.00 98.06 236 ASN A CA 1
ATOM 1863 C C . ASN A 1 236 ? 0.817 12.888 9.752 1.00 98.06 236 ASN A C 1
ATOM 1865 O O . ASN A 1 236 ? 0.136 13.814 10.180 1.00 98.06 236 ASN A O 1
ATOM 1869 N N . GLY A 1 237 ? 0.897 12.608 8.453 1.00 98.06 237 GLY A N 1
ATOM 1870 C CA . GLY A 1 237 ? 0.186 13.349 7.406 1.00 98.06 237 GLY A CA 1
ATOM 1871 C C . GLY A 1 237 ? -0.558 12.397 6.476 1.00 98.06 237 GLY A C 1
ATOM 1872 O O . GLY A 1 237 ? -1.446 11.661 6.899 1.00 98.06 237 GLY A O 1
ATOM 1873 N N . SER A 1 238 ? -0.182 12.387 5.200 1.00 98.38 238 SER A N 1
ATOM 1874 C CA . SER A 1 238 ? -0.665 11.396 4.227 1.00 98.38 238 SER A CA 1
ATOM 1875 C C . SER A 1 238 ? 0.391 10.389 3.793 1.00 98.38 238 SER A C 1
ATOM 1877 O O . SER A 1 238 ? 0.048 9.389 3.165 1.00 98.38 238 SER A O 1
ATOM 1879 N N . GLN A 1 239 ? 1.667 10.650 4.073 1.00 98.75 239 GLN A N 1
ATOM 1880 C CA . GLN A 1 239 ? 2.733 9.759 3.648 1.00 98.75 239 GLN A CA 1
ATOM 1881 C C . GLN A 1 239 ? 2.730 8.466 4.463 1.00 98.75 239 GLN A C 1
ATOM 1883 O O . GLN A 1 239 ? 2.510 8.464 5.675 1.00 98.75 239 GLN A O 1
ATOM 1888 N N . PHE A 1 240 ? 3.009 7.365 3.781 1.00 98.81 240 PHE A N 1
ATOM 1889 C CA . PHE A 1 240 ? 3.019 6.020 4.340 1.00 98.81 240 PHE A CA 1
ATOM 1890 C C . PHE A 1 240 ? 4.159 5.220 3.725 1.00 98.81 240 PHE A C 1
ATOM 1892 O O . PHE A 1 240 ? 4.708 5.607 2.689 1.00 98.81 240 PHE A O 1
ATOM 1899 N N . PHE A 1 241 ? 4.477 4.079 4.323 1.00 98.81 241 PHE A N 1
ATOM 1900 C CA . PHE A 1 241 ? 5.341 3.089 3.702 1.00 98.81 241 PHE A CA 1
ATOM 1901 C C . PHE A 1 241 ? 4.798 1.669 3.852 1.00 98.81 241 PHE A C 1
ATOM 1903 O O . PHE A 1 241 ? 4.106 1.341 4.817 1.00 98.81 241 PHE A O 1
ATOM 1910 N N . LEU A 1 242 ? 5.127 0.839 2.864 1.00 98.75 242 LEU A N 1
ATOM 1911 C CA . LEU A 1 242 ? 4.896 -0.599 2.844 1.00 98.75 242 LEU A CA 1
ATOM 1912 C C . LEU A 1 242 ? 6.230 -1.315 3.023 1.00 98.75 242 LEU A C 1
ATOM 1914 O O . LEU A 1 242 ? 7.168 -1.074 2.262 1.00 98.75 242 LEU A O 1
ATOM 1918 N N . CYS A 1 243 ? 6.319 -2.188 4.019 1.00 98.50 243 CYS A N 1
ATOM 1919 C CA . CYS A 1 243 ? 7.526 -2.963 4.289 1.00 98.50 243 CYS A CA 1
ATOM 1920 C C . CYS A 1 243 ? 7.702 -4.114 3.286 1.00 98.50 243 CYS A C 1
ATOM 1922 O O . CYS A 1 243 ? 6.753 -4.850 3.014 1.00 98.50 243 CYS A O 1
ATOM 1924 N N . PHE A 1 244 ? 8.927 -4.329 2.799 1.00 98.00 244 PHE A N 1
ATOM 1925 C CA . PHE A 1 244 ? 9.280 -5.530 2.021 1.00 98.00 244 PHE A CA 1
ATOM 1926 C C . PHE A 1 244 ? 9.694 -6.711 2.913 1.00 98.00 244 PHE A C 1
ATOM 1928 O O . PHE A 1 244 ? 9.641 -7.861 2.489 1.00 98.00 244 PHE A O 1
ATOM 1935 N N . GLY A 1 245 ? 10.019 -6.440 4.180 1.00 95.81 245 GLY A N 1
ATOM 1936 C CA . GLY A 1 245 ? 10.343 -7.427 5.208 1.00 95.81 245 GLY A CA 1
ATOM 1937 C C . GLY A 1 245 ? 10.227 -6.839 6.622 1.00 95.81 245 GLY A C 1
ATOM 1938 O O . GLY A 1 245 ? 9.774 -5.703 6.775 1.00 95.81 245 GLY A O 1
ATOM 1939 N N . PRO A 1 246 ? 10.607 -7.586 7.674 1.00 96.81 246 PRO A N 1
ATOM 1940 C CA . PRO A 1 246 ? 10.573 -7.091 9.051 1.00 96.81 246 PRO A CA 1
ATOM 1941 C C . PRO A 1 246 ? 11.461 -5.849 9.248 1.00 96.81 246 PRO A C 1
ATOM 1943 O O . PRO A 1 246 ? 12.620 -5.838 8.841 1.00 96.81 246 PRO A O 1
ATOM 1946 N N . ALA A 1 247 ? 10.938 -4.823 9.924 1.00 96.00 247 ALA A N 1
ATOM 1947 C CA . ALA A 1 247 ? 11.616 -3.544 10.166 1.00 96.00 247 ALA A CA 1
ATOM 1948 C C . ALA A 1 247 ? 11.493 -3.096 11.635 1.00 96.00 247 ALA A C 1
ATOM 1950 O O . ALA A 1 247 ? 11.055 -1.989 11.951 1.00 96.00 247 ALA A O 1
ATOM 1951 N N . THR A 1 248 ? 11.861 -3.978 12.566 1.00 96.25 248 THR A N 1
ATOM 1952 C CA . THR A 1 248 ? 11.591 -3.825 14.010 1.00 96.25 248 THR A CA 1
ATOM 1953 C C . THR A 1 248 ? 12.217 -2.582 14.653 1.00 96.25 248 THR A C 1
ATOM 1955 O O . THR A 1 248 ? 11.705 -2.094 15.659 1.00 96.25 248 THR A O 1
ATOM 1958 N N . TRP A 1 249 ? 13.265 -2.001 14.062 1.00 96.31 249 TRP A N 1
ATOM 1959 C CA . TRP A 1 249 ? 13.894 -0.754 14.528 1.00 96.31 249 TRP A CA 1
ATOM 1960 C C . TRP A 1 249 ? 12.996 0.495 14.401 1.00 96.31 249 TRP A C 1
ATOM 1962 O O . TRP A 1 249 ? 13.324 1.553 14.959 1.00 96.31 249 TRP A O 1
ATOM 1972 N N . LEU A 1 250 ? 11.875 0.378 13.678 1.00 96.62 250 LEU A N 1
ATOM 1973 C CA . LEU A 1 250 ? 10.836 1.404 13.538 1.00 96.62 250 LEU A CA 1
ATOM 1974 C C . LEU A 1 250 ? 9.720 1.290 14.592 1.00 96.62 250 LEU A C 1
ATOM 1976 O O . LEU A 1 250 ? 8.888 2.196 14.703 1.00 96.62 250 LEU A O 1
ATOM 1980 N N . ASN A 1 251 ? 9.687 0.205 15.373 1.00 94.81 251 ASN A N 1
ATOM 1981 C CA . ASN A 1 251 ? 8.683 0.010 16.421 1.00 94.81 251 ASN A CA 1
ATOM 1982 C C . ASN A 1 251 ? 8.743 1.148 17.455 1.00 94.81 251 ASN A C 1
ATOM 1984 O O . ASN A 1 251 ? 9.823 1.600 17.839 1.00 94.81 251 ASN A O 1
ATOM 1988 N N . GLY A 1 252 ? 7.573 1.631 17.885 1.00 94.88 252 GLY A N 1
ATOM 1989 C CA . GLY A 1 252 ? 7.459 2.757 18.820 1.00 94.88 252 GLY A CA 1
ATOM 1990 C C . GLY A 1 252 ? 7.758 4.139 18.222 1.00 94.88 252 GLY A C 1
ATOM 1991 O O . GLY A 1 252 ? 7.774 5.121 18.960 1.00 94.88 252 GLY A O 1
ATOM 1992 N N . LYS A 1 253 ? 8.033 4.227 16.911 1.00 96.69 253 LYS A N 1
ATOM 1993 C CA . LYS A 1 253 ? 8.335 5.490 16.205 1.00 96.69 253 LYS A CA 1
ATOM 1994 C C . LYS A 1 253 ? 7.378 5.785 15.054 1.00 96.69 253 LYS A C 1
ATOM 1996 O O . LYS A 1 253 ? 7.146 6.949 14.752 1.00 96.69 253 LYS A O 1
ATOM 2001 N N . HIS A 1 254 ? 6.850 4.744 14.417 1.00 98.19 254 HIS A N 1
ATOM 2002 C CA . HIS A 1 254 ? 5.906 4.839 13.307 1.00 98.19 254 HIS A CA 1
ATOM 2003 C C . HIS A 1 254 ? 4.653 4.031 13.635 1.00 98.19 254 HIS A C 1
ATOM 2005 O O . HIS A 1 254 ? 4.755 2.892 14.099 1.00 98.19 254 HIS A O 1
ATOM 2011 N N . VAL A 1 255 ? 3.483 4.635 13.427 1.00 98.44 255 VAL A N 1
ATOM 2012 C CA . VAL A 1 255 ? 2.189 4.000 13.695 1.00 98.44 255 VAL A CA 1
ATOM 2013 C C . VAL A 1 255 ? 1.910 2.973 12.604 1.00 98.44 255 VAL A C 1
ATOM 2015 O O . VAL A 1 255 ? 1.712 3.339 11.447 1.00 98.44 255 VAL A O 1
ATOM 2018 N N . VAL A 1 256 ? 1.867 1.695 12.979 1.00 98.69 256 VAL A N 1
ATOM 2019 C CA . VAL A 1 256 ? 1.394 0.610 12.111 1.00 98.69 256 VAL A CA 1
ATOM 2020 C C . VAL A 1 256 ? -0.128 0.566 12.176 1.00 98.69 256 VAL A C 1
ATOM 2022 O O . VAL A 1 256 ? -0.695 0.513 13.265 1.00 98.69 256 VAL A O 1
ATOM 2025 N N . PHE A 1 257 ? -0.790 0.572 11.020 1.00 98.56 257 PHE A N 1
ATOM 2026 C CA . PHE A 1 257 ? -2.254 0.674 10.956 1.00 98.56 257 PHE A CA 1
ATOM 2027 C C . PHE A 1 257 ? -2.896 -0.208 9.879 1.00 98.56 257 PHE A C 1
ATOM 2029 O O . PHE A 1 257 ? -4.102 -0.126 9.654 1.00 98.56 257 PHE A O 1
ATOM 2036 N N . GLY A 1 258 ? -2.134 -1.076 9.214 1.00 98.19 258 GLY A N 1
ATOM 2037 C CA . GLY A 1 258 ? -2.696 -1.990 8.228 1.00 98.19 258 GLY A CA 1
ATOM 2038 C C . GLY A 1 258 ? -1.701 -3.011 7.701 1.00 98.19 258 GLY A C 1
ATOM 2039 O O . GLY A 1 258 ? -0.527 -3.023 8.082 1.00 98.19 258 GLY A O 1
ATOM 2040 N N . GLN A 1 259 ? -2.181 -3.867 6.807 1.00 98.12 259 GLN A N 1
ATOM 2041 C CA . GLN A 1 259 ? -1.368 -4.877 6.147 1.00 98.12 259 GLN A CA 1
ATOM 2042 C C . GLN A 1 259 ? -1.917 -5.223 4.761 1.00 98.12 259 GLN A C 1
ATOM 2044 O O . GLN A 1 259 ? -3.126 -5.315 4.564 1.00 98.12 259 GLN A O 1
ATOM 2049 N N . VAL A 1 260 ? -1.018 -5.463 3.808 1.00 98.00 260 VAL A N 1
ATOM 2050 C CA . VAL A 1 260 ? -1.343 -6.055 2.508 1.00 98.00 260 VAL A CA 1
ATOM 2051 C C . VAL A 1 260 ? -1.840 -7.486 2.701 1.00 98.00 260 VAL A C 1
ATOM 2053 O O . VAL A 1 260 ? -1.090 -8.347 3.157 1.00 98.00 260 VAL A O 1
ATOM 2056 N N . ILE A 1 261 ? -3.084 -7.739 2.305 1.00 97.12 261 ILE A N 1
ATOM 2057 C CA . ILE A 1 261 ? -3.714 -9.066 2.350 1.00 97.12 261 ILE A CA 1
ATOM 2058 C C . ILE A 1 261 ? -3.719 -9.757 0.980 1.00 97.12 261 ILE A C 1
ATOM 2060 O O . ILE A 1 261 ? -3.792 -10.981 0.910 1.00 97.12 261 ILE A O 1
ATOM 2064 N N . ARG A 1 262 ? -3.619 -9.000 -0.125 1.00 97.19 262 ARG A N 1
ATOM 2065 C CA . ARG A 1 262 ? -3.480 -9.534 -1.496 1.00 97.19 262 ARG A CA 1
ATOM 2066 C C . ARG A 1 262 ? -2.587 -8.625 -2.341 1.00 97.19 262 ARG A C 1
ATOM 2068 O O . ARG A 1 262 ? -2.599 -7.411 -2.150 1.00 97.19 262 ARG A O 1
ATOM 2075 N N . GLY A 1 263 ? -1.851 -9.194 -3.296 1.00 95.50 263 GLY A N 1
ATOM 2076 C CA . GLY A 1 263 ? -0.963 -8.431 -4.181 1.00 95.50 263 GLY A CA 1
ATOM 2077 C C . GLY A 1 263 ? 0.456 -8.230 -3.637 1.00 95.50 263 GLY A C 1
ATOM 2078 O O . GLY A 1 263 ? 1.103 -7.238 -3.968 1.00 95.50 263 GLY A O 1
ATOM 2079 N N . LEU A 1 264 ? 0.966 -9.144 -2.802 1.00 95.56 264 LEU A N 1
ATOM 2080 C CA . LEU A 1 264 ? 2.363 -9.104 -2.334 1.00 95.56 264 LEU A CA 1
ATOM 2081 C C . LEU A 1 264 ? 3.365 -9.247 -3.493 1.00 95.56 264 LEU A C 1
ATOM 2083 O O . LEU A 1 264 ? 4.464 -8.702 -3.448 1.00 95.56 264 LEU A O 1
ATOM 2087 N N . GLU A 1 265 ? 2.983 -9.939 -4.562 1.00 96.69 265 GLU A N 1
ATOM 2088 C CA . GLU A 1 265 ? 3.729 -10.024 -5.813 1.00 96.69 265 GLU A CA 1
ATOM 2089 C C . GLU A 1 265 ? 3.906 -8.654 -6.483 1.00 96.69 265 GLU A C 1
ATOM 2091 O O . GLU A 1 265 ? 4.965 -8.385 -7.048 1.00 96.69 265 GLU A O 1
ATOM 2096 N N . VAL A 1 266 ? 2.932 -7.747 -6.345 1.00 97.94 266 VAL A N 1
ATOM 2097 C CA . VAL A 1 266 ? 3.050 -6.368 -6.838 1.00 97.94 266 VAL A CA 1
ATOM 2098 C C . VAL A 1 266 ? 4.083 -5.599 -6.015 1.00 97.94 266 VAL A C 1
ATOM 2100 O O . VAL A 1 266 ? 4.873 -4.857 -6.592 1.00 97.94 266 VAL A O 1
ATOM 2103 N N . LEU A 1 267 ? 4.154 -5.818 -4.694 1.00 97.12 267 LEU A N 1
ATOM 2104 C CA . LEU A 1 267 ? 5.194 -5.214 -3.850 1.00 97.12 267 LEU A CA 1
ATOM 2105 C C . LEU A 1 267 ? 6.598 -5.639 -4.295 1.00 97.12 267 LEU A C 1
ATOM 2107 O O . LEU A 1 267 ? 7.472 -4.785 -4.374 1.00 97.12 267 LEU A O 1
ATOM 2111 N N . LYS A 1 268 ? 6.800 -6.908 -4.672 1.00 97.25 268 LYS A N 1
ATOM 2112 C CA . LYS A 1 268 ? 8.089 -7.378 -5.219 1.00 97.25 268 LYS A CA 1
ATOM 2113 C C . LYS A 1 268 ? 8.462 -6.668 -6.525 1.00 97.25 268 LYS A C 1
ATOM 2115 O O . LYS A 1 268 ? 9.627 -6.362 -6.755 1.00 97.25 268 LYS A O 1
ATOM 2120 N N . LEU A 1 269 ? 7.479 -6.375 -7.381 1.00 98.19 269 LEU A N 1
ATOM 2121 C CA . LEU A 1 269 ? 7.708 -5.615 -8.617 1.00 98.19 269 LEU A CA 1
ATOM 2122 C C . LEU A 1 269 ? 8.036 -4.140 -8.341 1.00 98.19 269 LEU A C 1
ATOM 2124 O O . LEU A 1 269 ? 8.868 -3.562 -9.035 1.00 98.19 269 LEU A O 1
ATOM 2128 N N . ILE A 1 270 ? 7.413 -3.540 -7.323 1.00 98.44 270 ILE A N 1
ATOM 2129 C CA . ILE A 1 270 ? 7.748 -2.190 -6.844 1.00 98.44 270 ILE A CA 1
ATOM 2130 C C . ILE A 1 270 ? 9.174 -2.173 -6.274 1.00 98.44 270 ILE A C 1
ATOM 2132 O O . ILE A 1 270 ? 9.950 -1.273 -6.581 1.00 98.44 270 ILE A O 1
ATOM 2136 N N . GLU A 1 271 ? 9.535 -3.175 -5.473 1.00 98.44 271 GLU A N 1
ATOM 2137 C CA . GLU A 1 271 ? 10.865 -3.322 -4.877 1.00 98.44 271 GLU A CA 1
ATOM 2138 C C . GLU A 1 271 ? 11.972 -3.425 -5.929 1.00 98.44 271 GLU A C 1
ATOM 2140 O O . GLU A 1 271 ? 13.021 -2.797 -5.782 1.00 98.44 271 GLU A O 1
ATOM 2145 N N . ALA A 1 272 ? 11.720 -4.164 -7.014 1.00 98.19 272 ALA A N 1
ATOM 2146 C CA . ALA A 1 272 ? 12.689 -4.411 -8.079 1.00 98.19 272 ALA A CA 1
ATOM 2147 C C . ALA A 1 272 ? 13.172 -3.137 -8.798 1.00 98.19 272 ALA A C 1
ATOM 2149 O O . ALA A 1 272 ? 14.260 -3.140 -9.371 1.00 98.19 272 ALA A O 1
ATOM 2150 N N . VAL A 1 273 ? 12.393 -2.050 -8.759 1.00 98.31 273 VAL A N 1
ATOM 2151 C CA . VAL A 1 273 ? 12.784 -0.738 -9.312 1.00 98.31 273 VAL A CA 1
ATOM 2152 C C . VAL A 1 273 ? 13.317 0.229 -8.248 1.00 98.31 273 VAL A C 1
ATOM 2154 O O . VAL A 1 273 ? 13.586 1.397 -8.535 1.00 98.31 273 VAL A O 1
ATOM 2157 N N . GLY A 1 274 ? 13.460 -0.233 -7.005 1.00 98.25 274 GLY A N 1
ATOM 2158 C CA . GLY A 1 274 ? 14.051 0.521 -5.908 1.00 98.25 274 GLY A CA 1
ATOM 2159 C C . GLY A 1 274 ? 15.565 0.661 -6.026 1.00 98.25 274 GLY A C 1
ATOM 2160 O O . GLY A 1 274 ? 16.246 -0.084 -6.729 1.00 98.25 274 GLY A O 1
ATOM 2161 N N . THR A 1 275 ? 16.123 1.624 -5.296 1.00 98.25 275 THR A N 1
ATOM 2162 C CA . THR A 1 275 ? 17.575 1.845 -5.249 1.00 98.25 275 THR A CA 1
ATOM 2163 C C . THR A 1 275 ? 18.048 2.085 -3.822 1.00 98.25 275 THR A C 1
ATOM 2165 O O . THR A 1 275 ? 17.274 2.439 -2.936 1.00 98.25 275 THR A O 1
ATOM 2168 N N . LYS A 1 276 ? 19.359 1.957 -3.585 1.00 96.44 276 LYS A N 1
ATOM 2169 C CA . LYS A 1 276 ? 19.953 2.235 -2.265 1.00 96.44 276 LYS A CA 1
ATOM 2170 C C . LYS A 1 276 ? 19.784 3.693 -1.818 1.00 96.44 276 LYS A C 1
ATOM 2172 O O . LYS A 1 276 ? 19.716 3.950 -0.622 1.00 96.44 276 LYS A O 1
ATOM 2177 N N . SER A 1 277 ? 19.707 4.645 -2.754 1.00 96.56 277 SER A N 1
ATOM 2178 C CA . SER A 1 277 ? 19.430 6.056 -2.439 1.00 96.56 277 SER A CA 1
ATOM 2179 C C . SER A 1 277 ? 17.941 6.327 -2.204 1.00 96.56 277 SER A C 1
ATOM 2181 O O . SER A 1 277 ? 17.571 7.411 -1.759 1.00 96.56 277 SER A O 1
ATOM 2183 N N . GLY A 1 278 ? 17.081 5.352 -2.500 1.00 97.31 278 GLY A N 1
ATOM 2184 C CA . GLY A 1 278 ? 15.635 5.447 -2.401 1.00 97.31 278 GLY A CA 1
ATOM 2185 C C . GLY A 1 278 ? 14.965 5.976 -3.665 1.00 97.31 278 GLY A C 1
ATOM 2186 O O . GLY A 1 278 ? 13.801 5.678 -3.880 1.00 97.31 278 GLY A O 1
ATOM 2187 N N . LYS A 1 279 ? 15.645 6.717 -4.544 1.00 97.62 279 LYS A N 1
ATOM 2188 C CA . LYS A 1 279 ? 15.005 7.206 -5.776 1.00 97.62 279 LYS A CA 1
ATOM 2189 C C . LYS A 1 279 ? 14.796 6.037 -6.751 1.00 97.62 279 LYS A C 1
ATOM 2191 O O . LYS A 1 279 ? 15.799 5.435 -7.139 1.00 97.62 279 LYS A O 1
ATOM 2196 N N . PRO A 1 280 ? 13.563 5.706 -7.163 1.00 97.94 280 PRO A N 1
ATOM 2197 C CA . PRO A 1 280 ? 13.335 4.546 -8.015 1.00 97.94 280 PRO A CA 1
ATOM 2198 C C . PRO A 1 280 ? 13.836 4.772 -9.447 1.00 97.94 280 PRO A C 1
ATOM 2200 O O . PRO A 1 280 ? 13.879 5.908 -9.930 1.00 97.94 280 PRO A O 1
ATOM 2203 N N . THR A 1 281 ? 14.216 3.687 -10.125 1.00 98.12 281 THR A N 1
ATOM 2204 C CA . THR A 1 281 ? 14.674 3.710 -11.526 1.00 98.12 281 THR A CA 1
ATOM 2205 C C . THR A 1 281 ? 13.534 3.979 -12.502 1.00 98.12 281 THR A C 1
ATOM 2207 O O . THR A 1 281 ? 13.751 4.567 -13.558 1.00 98.12 281 THR A O 1
ATOM 2210 N N . GLU A 1 282 ? 12.313 3.593 -12.132 1.00 97.81 282 GLU A N 1
ATOM 2211 C CA . GLU A 1 282 ? 11.090 3.846 -12.885 1.00 97.81 282 GLU A CA 1
ATOM 2212 C C . GLU A 1 282 ? 10.018 4.473 -11.995 1.00 97.81 282 GLU A C 1
ATOM 2214 O O . GLU A 1 282 ? 9.952 4.241 -10.787 1.00 97.81 282 GLU A O 1
ATOM 2219 N N . LYS A 1 283 ? 9.138 5.276 -12.598 1.00 98.38 283 LYS A N 1
ATOM 2220 C CA . LYS A 1 283 ? 8.052 5.931 -11.867 1.00 98.38 283 LYS A CA 1
ATOM 2221 C C . LYS A 1 283 ? 7.004 4.897 -11.450 1.00 98.38 283 LYS A C 1
ATOM 2223 O O . LYS A 1 283 ? 6.317 4.345 -12.308 1.00 98.38 283 LYS A O 1
ATOM 2228 N N . VAL A 1 284 ? 6.827 4.698 -10.146 1.00 98.69 284 VAL A N 1
ATOM 2229 C CA . VAL A 1 284 ? 5.765 3.848 -9.589 1.00 98.69 284 VAL A CA 1
ATOM 2230 C C . VAL A 1 284 ? 4.582 4.719 -9.179 1.00 98.69 284 VAL A C 1
ATOM 2232 O O . VAL A 1 284 ? 4.709 5.556 -8.288 1.00 98.69 284 VAL A O 1
ATOM 2235 N N . THR A 1 285 ? 3.436 4.540 -9.835 1.00 98.75 285 THR A N 1
ATOM 2236 C CA . THR A 1 285 ? 2.247 5.398 -9.679 1.00 98.75 285 THR A CA 1
ATOM 2237 C C . THR A 1 285 ? 1.048 4.592 -9.191 1.00 98.75 285 THR A C 1
ATOM 2239 O O . THR A 1 285 ? 0.783 3.504 -9.708 1.00 98.75 285 THR A O 1
ATOM 2242 N N . ILE A 1 286 ? 0.290 5.154 -8.247 1.00 98.75 286 ILE A N 1
ATOM 2243 C CA . ILE A 1 286 ? -1.034 4.657 -7.849 1.00 98.75 286 ILE A CA 1
ATOM 2244 C C . ILE A 1 286 ? -2.038 5.185 -8.876 1.00 98.75 286 ILE A C 1
ATOM 2246 O O . ILE A 1 286 ? -2.491 6.321 -8.782 1.00 98.75 286 ILE A O 1
ATOM 2250 N N . ILE A 1 287 ? -2.354 4.403 -9.905 1.00 98.25 287 ILE A N 1
ATOM 2251 C CA . ILE A 1 287 ? -3.202 4.867 -11.021 1.00 98.25 287 ILE A CA 1
ATOM 2252 C C . ILE A 1 287 ? -4.692 4.901 -10.663 1.00 98.25 287 ILE A C 1
ATOM 2254 O O . ILE A 1 287 ? -5.466 5.643 -11.267 1.00 98.25 287 ILE A O 1
ATOM 2258 N N . ASN A 1 288 ? -5.097 4.099 -9.681 1.00 98.19 288 ASN A N 1
ATOM 2259 C CA . ASN A 1 288 ? -6.447 4.082 -9.141 1.00 98.19 288 ASN A CA 1
ATOM 2260 C C . ASN A 1 288 ? -6.413 3.550 -7.707 1.00 98.19 288 ASN A C 1
ATOM 2262 O O . ASN A 1 288 ? -5.566 2.719 -7.371 1.00 98.19 288 ASN A O 1
ATOM 2266 N N . CYS A 1 289 ? -7.321 4.022 -6.864 1.00 98.50 289 CYS A N 1
ATOM 2267 C CA . CYS A 1 289 ? -7.447 3.563 -5.489 1.00 98.50 289 CYS A CA 1
ATOM 2268 C C . CYS A 1 289 ? -8.872 3.754 -4.979 1.00 98.50 289 CYS A C 1
ATOM 2270 O O . CYS A 1 289 ? -9.658 4.470 -5.595 1.00 98.50 289 CYS A O 1
ATOM 2272 N N . GLY A 1 290 ? -9.207 3.076 -3.887 1.00 98.12 290 GLY A N 1
ATOM 2273 C CA . GLY A 1 290 ? -10.531 3.164 -3.285 1.00 98.12 290 GLY A CA 1
ATOM 2274 C C . GLY A 1 290 ? -10.717 2.178 -2.142 1.00 98.12 290 GLY A C 1
ATOM 2275 O O . GLY A 1 290 ? -9.791 1.462 -1.764 1.00 98.12 290 GLY A O 1
ATOM 2276 N N . GLU A 1 291 ? -11.930 2.147 -1.610 1.00 97.50 291 GLU A N 1
ATOM 2277 C CA . GLU A 1 291 ? -12.384 1.195 -0.598 1.00 97.50 291 GLU A CA 1
ATOM 2278 C C . GLU A 1 291 ? -13.152 0.047 -1.269 1.00 97.50 291 GLU A C 1
ATOM 2280 O O . GLU A 1 291 ? -13.906 0.263 -2.221 1.00 97.50 291 GLU A O 1
ATOM 2285 N N . LEU A 1 292 ? -12.936 -1.180 -0.799 1.00 90.69 292 LEU A N 1
ATOM 2286 C CA . LEU A 1 292 ? -13.707 -2.356 -1.189 1.00 90.69 292 LEU A CA 1
ATOM 2287 C C . LEU A 1 292 ? -14.919 -2.462 -0.258 1.00 90.69 292 LEU A C 1
ATOM 2289 O O . LEU A 1 292 ? -14.763 -2.540 0.959 1.00 90.69 292 LEU A O 1
ATOM 2293 N N . THR A 1 293 ? -16.114 -2.438 -0.847 1.00 75.25 293 THR A N 1
ATOM 2294 C CA . THR A 1 293 ? -17.409 -2.556 -0.154 1.00 75.25 293 THR A CA 1
ATOM 2295 C C . THR A 1 293 ? -18.019 -3.937 -0.337 1.00 75.25 293 THR A C 1
ATOM 2297 O O . THR A 1 293 ? -17.790 -4.551 -1.407 1.00 75.25 293 THR A O 1
#

Mean predicted aligned error: 16.72 Å

InterPro domains:
  IPR000504 RNA recognition motif domain [PF00076] (10-80)
  IPR000504 RNA recognition motif domain [PS50102] (8-86)
  IPR000504 RNA recognition motif domain [SM00360] (9-82)
  IPR002130 Cyclophilin-type peptidyl-prolyl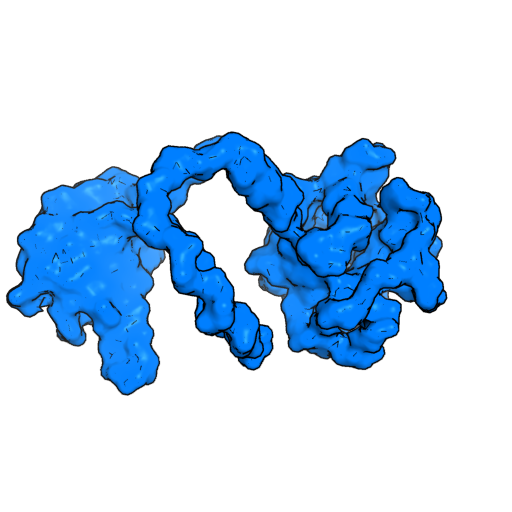 cis-trans isomerase domain [PF00160] (136-290)
  IPR002130 Cyclophilin-type peptidyl-prolyl cis-trans isomerase domain [PR00153] (152-167)
  IPR002130 Cyclophilin-type peptidyl-prolyl cis-trans isomerase domain [PR00153] (181-193)
  IPR002130 Cyclophilin-type peptidyl-prolyl cis-trans isomerase domain [PR00153] (224-239)
  IPR002130 Cyclophilin-type peptidyl-prolyl cis-trans isomerase domain [PR00153] (239-251)
  IPR002130 Cyclophilin-type peptidyl-prolyl cis-trans isomerase domain [PR00153] (252-267)
  IPR002130 Cyclophilin-type peptidyl-prolyl cis-trans isomerase domain [PS50072] (135-291)
  IPR012677 Nucleotide-binding alpha-beta plait domain superfamily [G3DSA:3.30.70.330] (2-95)
  IPR016304 Peptidyl-prolyl cis-trans isomerase E [PIRSF001475] (5-292)
  IPR020892 Cyclophilin-type peptidyl-prolyl cis-trans isomerase, conserved site [PS00170] (176-193)
  IPR029000 Cyclophilin-like domain superfamily [G3DSA:2.40.100.10] (106-293)
  IPR029000 Cyclophilin-like domain superfamily [SSF50891] (130-292)
  IPR034168 Peptidyl-prolyl cis-trans isomerase E, RNA recognition motif [cd12347] (10-84)
  IPR035979 RNA-binding domain superfamily [SSF54928] (5-91)